Protein AF-A0ABD2VYJ0-F1 (afdb_monomer_lite)

pLDDT: mean 87.32, std 13.78, range [40.72, 98.25]

InterPro domains:
  IPR027512 Eukaryotic translation initiation factor 3 subunit A [PTHR14005] (2-193)

Sequence (198 aa):
MQQISRTSRG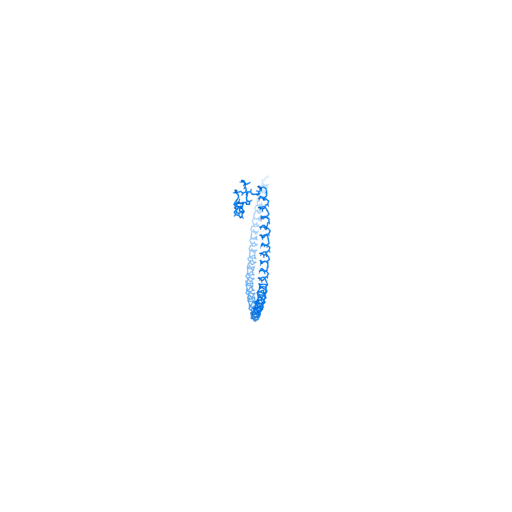QKFLKKLDEDEIKKLDAEQIAAREMEEMQKERKETLQKLKSQEKKVDYLERAKRSEEIPLVLEAIEEKTERAKRLWEQQEAERIRAAIEERNRMMADRERLAKMQEAASGFLERIMVNRKQLYMEKLAGYEAKLEQERSKRLLQRKIRRKIERRLQWERYIIESAEKKRAEEERKRMEEERRRGLSEK

Secondary structure (DSSP, 8-state):
-TTGGGSTTHHHHHTTS-HHHHHHS-HHHHHHHHHHHHHHHHHHHHHHHHHHHHHHHHHHHHHHHHHHHHHHHHHHHHHHHHHHHHHHHHHHHHHHHHHHHHHHHHHHHHHHHHHHHHHHHHHHHHHHHHHHHHHHHHHHHHHHHHHHHHHHHHHHHHHHHHHHHHHHHHHHHHHHHHHHHHHHHHHHHHHHHHHS--

Radius of gyration: 72.8 Å; chains: 1; bounding box: 160×41×154 Å

Foldseek 3Di:
DVVLCPDPLSVVLVVVDDPVVVVVDDPVRSVVVSVVVVVVVVVVVVVVVVVVVVVVVVVVVVVCVVVVVVVVVVVVVVVVVVVVVVVVVVVVVVVVVVVVVVVVVVVVVVVVVCPVVVVVVVVVVVVVVVVVVVVVVVVVVVVVVVVVVVVVVVVVVVVVVVVVVVVVVVVVVVVVVVVVVVVVVVVVVVVVVVVVVD

Structure (mmCIF, N/CA/C/O backbone):
data_AF-A0ABD2VYJ0-F1
#
_entry.id   AF-A0ABD2VYJ0-F1
#
loop_
_atom_site.group_PDB
_atom_site.id
_atom_site.type_symbol
_atom_site.label_atom_id
_atom_site.label_alt_id
_atom_site.label_comp_id
_atom_site.label_asym_id
_atom_site.label_entity_id
_atom_site.label_seq_id
_atom_site.pdbx_PDB_ins_code
_atom_site.Cartn_x
_atom_site.Cartn_y
_atom_site.Cartn_z
_atom_site.occupancy
_atom_site.B_iso_or_equiv
_atom_site.auth_seq_id
_atom_site.auth_comp_id
_atom_site.auth_asym_id
_atom_site.auth_atom_id
_atom_site.pdbx_PDB_model_num
ATOM 1 N N . MET A 1 1 ? -25.855 18.634 87.828 1.00 53.47 1 MET A N 1
ATOM 2 C CA . MET A 1 1 ? -26.926 19.422 87.166 1.00 53.47 1 MET A CA 1
ATOM 3 C C . MET A 1 1 ? -26.432 20.493 86.186 1.00 53.47 1 MET A C 1
ATOM 5 O O . MET A 1 1 ? -26.928 20.513 85.068 1.00 53.47 1 MET A O 1
ATOM 9 N N . GLN A 1 2 ? -25.468 21.366 86.531 1.00 58.31 2 GLN A N 1
ATOM 10 C CA . GLN A 1 2 ? -25.089 22.513 85.672 1.00 58.31 2 GLN A CA 1
ATOM 11 C C . GLN A 1 2 ? -24.434 22.174 84.316 1.00 58.31 2 GLN A C 1
ATOM 13 O O . GLN A 1 2 ? -24.505 22.991 83.403 1.00 58.31 2 GLN A O 1
ATOM 18 N N . GLN A 1 3 ? -23.788 21.013 84.156 1.00 62.59 3 GLN A N 1
ATOM 19 C CA . GLN A 1 3 ? -23.206 20.612 82.862 1.00 62.59 3 GLN A CA 1
ATOM 20 C C . GLN A 1 3 ? -24.240 19.981 81.915 1.00 62.59 3 GLN A C 1
ATOM 22 O O . GLN A 1 3 ? -24.225 20.267 80.720 1.00 62.59 3 GLN A O 1
ATOM 27 N N . ILE A 1 4 ? -25.182 19.193 82.444 1.00 60.00 4 ILE A N 1
ATOM 28 C CA . ILE A 1 4 ? -26.214 18.490 81.659 1.00 60.00 4 ILE A CA 1
ATOM 29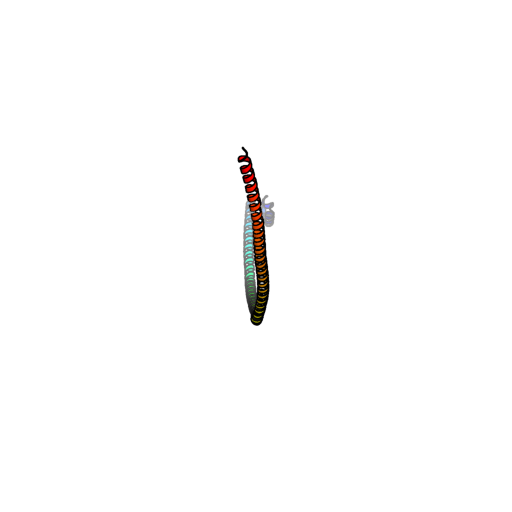 C C . ILE A 1 4 ? -27.204 19.488 81.042 1.00 60.00 4 ILE A C 1
ATOM 31 O O . ILE A 1 4 ? -27.515 19.410 79.855 1.00 60.00 4 ILE A O 1
ATOM 35 N N . SER A 1 5 ? -27.612 20.510 81.803 1.00 61.69 5 SER A N 1
ATOM 36 C CA . SER A 1 5 ? -28.544 21.551 81.346 1.00 61.69 5 SER A CA 1
ATOM 37 C C . SER A 1 5 ? -27.970 22.516 80.300 1.00 61.69 5 SER A C 1
ATOM 39 O O . SER A 1 5 ? -28.722 23.302 79.723 1.00 61.69 5 SER A O 1
ATOM 41 N N . ARG A 1 6 ? -26.654 22.480 80.041 1.00 70.69 6 ARG A N 1
ATOM 42 C CA . ARG A 1 6 ? -25.983 23.316 79.028 1.00 70.69 6 ARG A CA 1
ATOM 43 C C . ARG A 1 6 ? -25.895 22.655 77.657 1.00 70.69 6 ARG A C 1
ATOM 45 O O . ARG A 1 6 ? -25.655 23.347 76.672 1.00 70.69 6 ARG A O 1
ATOM 52 N N . THR A 1 7 ? -26.085 21.340 77.571 1.00 74.06 7 THR A N 1
ATOM 53 C CA . THR A 1 7 ? -26.097 20.642 76.282 1.00 74.06 7 THR A CA 1
ATOM 54 C C . THR A 1 7 ? -27.513 20.632 75.705 1.00 74.06 7 THR A C 1
ATOM 56 O O . THR A 1 7 ? -28.492 20.407 76.416 1.00 74.06 7 THR A O 1
ATOM 59 N N . SER A 1 8 ? -27.647 20.855 74.394 1.00 68.94 8 SER A N 1
ATOM 60 C CA . SER A 1 8 ? -28.954 20.886 73.709 1.00 68.94 8 SER A CA 1
ATOM 61 C C . SER A 1 8 ? -29.723 19.563 73.814 1.00 68.94 8 SER A C 1
ATOM 63 O O . SER A 1 8 ? -30.945 19.527 73.672 1.00 68.94 8 SER A O 1
ATOM 65 N N . ARG A 1 9 ? -29.002 18.468 74.070 1.00 64.75 9 ARG A N 1
ATOM 66 C CA . ARG A 1 9 ? -29.528 17.115 74.232 1.00 64.75 9 ARG A CA 1
ATOM 67 C C . ARG A 1 9 ? -29.920 16.818 75.681 1.00 64.75 9 ARG A C 1
ATOM 69 O O . ARG A 1 9 ? -31.038 16.356 75.885 1.00 64.75 9 ARG A O 1
ATOM 76 N N . GLY A 1 10 ? -29.105 17.216 76.661 1.00 67.12 10 GLY A N 1
ATOM 77 C CA . GLY A 1 10 ? -29.473 17.155 78.078 1.00 67.12 10 GLY A CA 1
ATOM 78 C C . GLY A 1 10 ? -30.700 18.013 78.395 1.00 67.12 10 GLY A C 1
ATOM 79 O O . GLY A 1 10 ? -31.573 17.592 79.144 1.00 67.12 10 GLY A O 1
ATOM 80 N N . GLN A 1 11 ? -30.875 19.155 77.719 1.00 71.06 11 GLN A N 1
ATOM 81 C CA . GLN A 1 11 ? -32.115 19.943 77.794 1.00 71.06 11 GLN A CA 1
ATOM 82 C C . GLN A 1 11 ? -33.344 19.222 77.217 1.00 71.06 11 GLN A C 1
ATOM 84 O O . GLN A 1 11 ? -34.450 19.415 77.715 1.00 71.06 11 GLN A O 1
ATOM 89 N N . LYS A 1 12 ? -33.186 18.402 76.170 1.00 72.38 12 LYS A N 1
ATOM 90 C CA . LYS A 1 12 ? -34.283 17.589 75.613 1.00 72.38 12 LYS A CA 1
ATOM 91 C C . LYS A 1 12 ? -34.633 16.413 76.519 1.00 72.38 12 LYS A C 1
ATOM 93 O O . LYS A 1 12 ? -35.807 16.081 76.615 1.00 72.38 12 LYS A O 1
ATOM 98 N N . PHE A 1 13 ? -33.639 15.815 77.174 1.00 69.88 13 PHE A N 1
ATOM 99 C CA . PHE A 1 13 ? -33.844 14.763 78.166 1.00 69.88 13 PHE A CA 1
ATOM 100 C C . PHE A 1 13 ? -34.561 15.309 79.408 1.00 69.88 13 PHE A C 1
ATOM 102 O O . PHE A 1 13 ? -35.610 14.798 79.773 1.00 69.88 13 PHE A O 1
ATOM 109 N N . LEU A 1 14 ? -34.081 16.422 79.977 1.00 68.12 14 LEU A N 1
ATOM 110 C CA . LEU A 1 14 ? -34.682 17.071 81.152 1.00 68.12 14 LEU A CA 1
ATOM 111 C C . LEU A 1 14 ? -36.130 17.536 80.927 1.00 68.12 14 LEU A C 1
ATOM 113 O O . LEU A 1 14 ? -36.903 17.557 81.872 1.00 68.12 14 LEU A O 1
ATOM 117 N N . LYS A 1 15 ? -36.519 17.863 79.687 1.00 74.88 15 LYS A N 1
ATOM 118 C CA . LYS A 1 15 ? -37.913 18.186 79.326 1.00 74.88 15 LYS A CA 1
ATOM 119 C C . LYS A 1 15 ? -38.862 16.980 79.329 1.00 74.88 15 LYS A C 1
ATOM 121 O O . LYS A 1 15 ? -40.066 17.189 79.246 1.00 74.88 15 LYS A O 1
ATOM 126 N N . LYS A 1 16 ? -38.342 15.748 79.354 1.00 70.38 16 LYS A N 1
ATOM 127 C CA . LYS A 1 16 ? -39.142 14.515 79.422 1.00 70.38 16 LYS A CA 1
ATOM 128 C C . LYS A 1 16 ? -39.364 14.017 80.858 1.00 70.38 16 LYS A C 1
ATOM 130 O O . LYS A 1 16 ? -40.129 13.075 81.022 1.00 70.38 16 LYS A O 1
ATOM 135 N N . LEU A 1 17 ? -38.681 14.587 81.857 1.00 68.62 17 LEU A N 1
ATOM 136 C CA . LEU A 1 17 ? -38.864 14.247 83.273 1.00 68.62 17 LEU A CA 1
ATOM 137 C C . LEU A 1 17 ? -39.767 15.281 83.954 1.00 68.62 17 LEU A C 1
ATOM 139 O O . LEU A 1 17 ? -39.605 16.481 83.730 1.00 68.62 17 LEU A O 1
ATOM 143 N N . ASP A 1 18 ? -40.674 14.817 84.813 1.00 68.38 18 ASP A N 1
ATOM 144 C CA . ASP A 1 18 ? -41.559 15.688 85.592 1.00 68.38 18 ASP A CA 1
ATOM 145 C C . ASP A 1 18 ? -40.792 16.417 86.714 1.00 68.38 18 ASP A C 1
ATOM 147 O O . ASP A 1 18 ? -39.805 15.911 87.262 1.00 68.38 18 ASP A O 1
ATOM 151 N N . GLU A 1 19 ? -41.260 17.611 87.101 1.00 61.78 19 GLU A N 1
ATOM 152 C CA . GLU A 1 19 ? -40.603 18.470 88.106 1.00 61.78 19 GLU A CA 1
ATOM 153 C C . GLU A 1 19 ? -40.409 17.784 89.475 1.00 61.78 19 GLU A C 1
ATOM 155 O O . GLU A 1 19 ? -39.475 18.121 90.210 1.00 61.78 19 GLU A O 1
ATOM 160 N N . ASP A 1 20 ? -41.244 16.793 89.802 1.00 59.12 20 ASP A N 1
ATOM 161 C CA . ASP A 1 20 ? -41.163 15.997 91.033 1.00 59.12 20 ASP A CA 1
ATOM 162 C C . ASP A 1 20 ? -40.165 14.829 90.951 1.00 59.12 20 ASP A C 1
ATOM 164 O O . ASP A 1 20 ? -39.630 14.401 91.977 1.00 59.12 20 ASP A O 1
ATOM 168 N N . GLU A 1 21 ? -39.858 14.328 89.753 1.00 60.28 21 GLU A N 1
ATOM 169 C CA . GLU A 1 21 ? -38.823 13.306 89.543 1.00 60.28 21 GLU A CA 1
ATOM 170 C C . GLU A 1 21 ? -37.423 13.925 89.566 1.00 60.28 21 GLU A C 1
ATOM 172 O O . GLU A 1 21 ? -36.485 13.346 90.117 1.00 60.28 21 GLU A O 1
ATOM 177 N N . ILE A 1 22 ? -37.301 15.151 89.049 1.00 61.88 22 ILE A N 1
ATOM 178 C CA . ILE A 1 22 ? -36.064 15.943 89.039 1.00 61.88 22 ILE A CA 1
ATOM 179 C C . ILE A 1 22 ? -35.612 16.307 90.463 1.00 61.88 22 ILE A C 1
ATOM 181 O O . ILE A 1 22 ? -34.413 16.407 90.717 1.00 61.88 22 ILE A O 1
ATOM 185 N N . LYS A 1 23 ? -36.552 16.486 91.402 1.00 64.12 23 LYS A N 1
ATOM 186 C CA . LYS A 1 23 ? -36.255 16.790 92.816 1.00 64.12 23 LYS A CA 1
ATOM 187 C C . LYS A 1 23 ? -35.887 15.556 93.647 1.00 64.12 23 LYS A C 1
ATOM 189 O O . LYS A 1 23 ? -35.269 15.712 94.696 1.00 64.12 23 LYS A O 1
ATOM 194 N N . LYS A 1 24 ? -36.283 14.353 93.213 1.00 62.47 24 LYS A N 1
ATOM 195 C CA . LYS A 1 24 ? -36.056 13.087 93.940 1.00 62.47 24 LYS A CA 1
ATOM 196 C C . LYS A 1 24 ? -34.794 12.340 93.504 1.00 62.47 24 LYS A C 1
ATOM 198 O O . LYS A 1 24 ? -34.298 11.522 94.272 1.00 62.47 24 LYS A O 1
ATOM 203 N N . LEU A 1 25 ? -34.302 12.579 92.289 1.00 61.97 25 LEU A N 1
ATOM 204 C CA . LEU A 1 25 ? -33.141 11.888 91.724 1.00 61.97 25 LEU A CA 1
ATOM 205 C C . LEU A 1 25 ? -31.859 12.706 91.918 1.00 61.97 25 LEU A C 1
ATOM 207 O O . LEU A 1 25 ? -31.824 13.900 91.624 1.00 61.97 25 LEU A O 1
ATOM 211 N N . ASP A 1 26 ? -30.790 12.048 92.368 1.00 71.44 26 ASP A N 1
ATOM 212 C CA . ASP A 1 26 ? -29.471 12.678 92.481 1.00 71.44 26 ASP A CA 1
ATOM 213 C C . ASP A 1 26 ? -28.878 12.971 91.086 1.00 71.44 26 ASP A C 1
ATOM 215 O O . ASP A 1 26 ? -29.177 12.295 90.094 1.00 71.44 26 ASP A O 1
ATOM 219 N N . ALA A 1 27 ? -28.011 13.977 90.986 1.00 67.56 27 ALA A N 1
ATOM 220 C CA . ALA A 1 27 ? -27.420 14.431 89.729 1.00 67.56 27 ALA A CA 1
ATOM 221 C C . ALA A 1 27 ? -26.644 13.321 88.992 1.00 67.56 27 ALA A C 1
ATOM 223 O O . ALA A 1 27 ? -26.617 13.324 87.759 1.00 67.56 27 ALA A O 1
ATOM 224 N N . GLU A 1 28 ? -26.051 12.370 89.722 1.00 71.06 28 GLU A N 1
ATOM 225 C CA . GLU A 1 28 ? -25.400 11.184 89.146 1.00 71.06 28 GLU A CA 1
ATOM 226 C C . GLU A 1 28 ? -26.407 10.191 88.546 1.00 71.06 28 GLU A C 1
ATOM 228 O O . GLU A 1 28 ? -26.157 9.616 87.486 1.00 71.06 28 GLU A O 1
ATOM 233 N N . GLN A 1 29 ? -27.586 10.033 89.154 1.00 72.88 29 GLN A N 1
ATOM 234 C CA . GLN A 1 29 ? -28.636 9.138 88.656 1.00 72.88 29 GLN A CA 1
ATOM 235 C C . GLN A 1 29 ? -29.293 9.683 87.381 1.00 72.88 29 GLN A C 1
ATOM 237 O O . GLN A 1 29 ? -29.602 8.920 86.463 1.00 72.88 29 GLN A O 1
ATOM 242 N N . ILE A 1 30 ? -29.459 11.006 87.289 1.00 70.81 30 ILE A N 1
ATOM 243 C CA . ILE A 1 30 ? -29.951 11.682 86.078 1.00 70.81 30 ILE A CA 1
ATOM 244 C C . ILE A 1 30 ? -28.943 11.525 84.928 1.00 70.81 30 ILE A C 1
ATOM 246 O O . ILE A 1 30 ? -29.339 11.182 83.814 1.00 70.81 30 ILE A O 1
ATOM 250 N N . ALA A 1 31 ? -27.643 11.690 85.201 1.00 75.75 31 ALA A N 1
ATOM 251 C CA . ALA A 1 31 ? -26.582 11.476 84.214 1.00 75.75 31 ALA A CA 1
ATOM 252 C C . ALA A 1 31 ? -26.523 10.017 83.721 1.00 75.75 31 ALA A C 1
ATOM 254 O O . ALA A 1 31 ? -26.341 9.765 82.529 1.00 75.75 31 ALA A O 1
ATOM 255 N N . ALA A 1 32 ? -26.714 9.048 84.623 1.00 80.19 32 ALA A N 1
ATOM 256 C CA . ALA A 1 32 ? -26.742 7.628 84.280 1.00 80.19 32 ALA A CA 1
ATOM 257 C C . ALA A 1 32 ? -27.922 7.277 83.354 1.00 80.19 32 ALA A C 1
ATOM 259 O O . ALA A 1 32 ? -27.724 6.584 82.355 1.00 80.19 32 ALA A O 1
ATOM 260 N N . ARG A 1 33 ? -29.127 7.805 83.625 1.00 77.56 33 ARG A N 1
ATOM 261 C CA . ARG A 1 33 ? -30.302 7.607 82.754 1.00 77.56 33 ARG A CA 1
ATOM 262 C C . ARG A 1 33 ? -30.143 8.282 81.387 1.00 77.56 33 ARG A C 1
ATOM 264 O O . ARG A 1 33 ? -30.518 7.690 80.378 1.00 77.56 33 ARG A O 1
ATOM 271 N N . GLU A 1 34 ? -29.544 9.473 81.329 1.00 78.94 34 GLU A N 1
ATOM 272 C CA . GLU A 1 34 ? -29.235 10.148 80.058 1.00 78.94 34 GLU A CA 1
ATOM 273 C C . GLU A 1 34 ? -28.230 9.337 79.220 1.00 78.94 34 GLU A C 1
ATOM 275 O O . GLU A 1 34 ? -28.417 9.157 78.013 1.00 78.94 34 GLU A O 1
ATOM 280 N N . MET A 1 35 ? -27.182 8.792 79.852 1.00 80.00 35 MET A N 1
ATOM 281 C CA . MET A 1 35 ? -26.237 7.898 79.178 1.00 80.00 35 MET A CA 1
ATOM 282 C C . MET A 1 35 ? -26.903 6.606 78.690 1.00 80.00 35 MET A C 1
ATOM 284 O O . MET A 1 35 ? -26.571 6.123 77.606 1.00 80.00 35 MET A O 1
ATOM 288 N N . GLU A 1 36 ? -27.857 6.054 79.439 1.00 84.00 36 GLU A N 1
ATOM 289 C CA . GLU A 1 36 ? -28.609 4.869 79.021 1.00 84.00 36 GLU A CA 1
ATOM 290 C C . GLU A 1 36 ? -29.515 5.159 77.809 1.00 84.00 36 GLU A C 1
ATOM 292 O O . GLU A 1 36 ? -29.488 4.400 76.834 1.00 84.00 36 GLU A O 1
ATOM 297 N N . GLU A 1 37 ? -30.258 6.275 77.803 1.00 81.38 37 GLU A N 1
ATOM 298 C CA . GLU A 1 37 ? -31.029 6.714 76.625 1.00 81.38 37 GLU A CA 1
ATOM 299 C C . GLU A 1 37 ? -30.116 6.970 75.418 1.00 81.38 37 GLU A C 1
ATOM 301 O O . GLU A 1 37 ? -30.432 6.562 74.300 1.00 81.38 37 GLU A O 1
ATOM 306 N N . MET A 1 38 ? -28.937 7.564 75.627 1.00 82.12 38 MET A N 1
ATOM 307 C CA . MET A 1 38 ? -27.937 7.743 74.570 1.00 82.12 38 MET A CA 1
ATOM 308 C C . MET A 1 38 ? -27.469 6.418 73.972 1.00 82.12 38 MET A C 1
ATOM 310 O O . MET A 1 38 ? -27.353 6.289 72.750 1.00 82.12 38 MET A O 1
ATOM 314 N N . GLN A 1 39 ? -27.199 5.421 74.812 1.00 87.06 39 GLN A N 1
ATOM 315 C CA . GLN A 1 39 ? -26.812 4.102 74.328 1.00 87.06 39 GLN A CA 1
ATOM 316 C C . GLN A 1 39 ? -27.955 3.415 73.571 1.00 87.06 39 GLN A C 1
ATOM 318 O O . GLN A 1 39 ? -27.686 2.747 72.569 1.00 87.06 39 GLN A O 1
ATOM 323 N N . LYS A 1 40 ? -29.214 3.599 73.993 1.00 88.75 40 LYS A N 1
ATOM 324 C CA . LYS A 1 40 ? -30.400 3.092 73.281 1.00 88.75 40 LYS A CA 1
ATOM 325 C C . LYS A 1 40 ? -30.563 3.757 71.914 1.00 88.75 40 LYS A C 1
ATOM 327 O O . LYS A 1 40 ? -30.589 3.049 70.910 1.00 88.75 40 LYS A O 1
ATOM 332 N N . GLU A 1 41 ? -30.529 5.086 71.838 1.00 87.19 41 GLU A N 1
ATOM 333 C CA . GLU A 1 41 ? -30.625 5.811 70.562 1.00 87.19 41 GLU A CA 1
ATOM 334 C C . GLU A 1 41 ? -29.484 5.456 69.597 1.00 87.19 41 GLU A C 1
ATOM 336 O O . GLU A 1 41 ? -29.703 5.321 68.389 1.00 87.19 41 GLU A O 1
ATOM 341 N N . ARG A 1 42 ? -28.261 5.255 70.111 1.00 90.62 42 ARG A N 1
ATOM 342 C CA . ARG A 1 42 ? -27.119 4.801 69.303 1.00 90.62 42 ARG A CA 1
ATOM 343 C C . ARG A 1 42 ? -27.342 3.394 68.745 1.00 90.62 42 ARG A C 1
ATOM 345 O O . ARG A 1 42 ? -27.029 3.136 67.585 1.00 90.62 42 ARG A O 1
ATOM 352 N N . LYS A 1 43 ? -27.882 2.475 69.550 1.00 93.00 43 LYS A N 1
ATOM 353 C CA . LYS A 1 43 ? -28.221 1.118 69.092 1.00 93.00 43 LYS A CA 1
ATOM 354 C C . LYS A 1 43 ? -29.320 1.152 68.027 1.00 93.00 43 LYS A C 1
ATOM 356 O O . LYS A 1 43 ? -29.181 0.485 67.004 1.00 93.00 43 LYS A O 1
ATOM 361 N N . GLU A 1 44 ? -30.352 1.972 68.213 1.00 92.50 44 GLU A N 1
ATOM 362 C CA . GLU A 1 44 ? -31.433 2.144 67.236 1.00 92.50 44 GLU A CA 1
ATOM 363 C C . GLU A 1 44 ? -30.947 2.749 65.916 1.00 92.50 44 GLU A C 1
ATOM 365 O O . GLU A 1 44 ? -31.323 2.277 64.842 1.00 92.50 44 GLU A O 1
ATOM 370 N N . THR A 1 45 ? -30.088 3.772 65.964 1.00 93.75 45 THR A N 1
ATOM 371 C CA . THR A 1 45 ? -29.504 4.361 64.747 1.00 93.75 45 THR A CA 1
ATOM 372 C C . THR A 1 45 ? -28.618 3.365 64.014 1.00 93.75 45 THR A C 1
ATOM 374 O O . THR A 1 45 ? -28.752 3.239 62.801 1.00 93.75 45 THR A O 1
ATOM 377 N N . LEU A 1 46 ? -27.793 2.587 64.720 1.00 94.69 46 LEU A N 1
ATOM 378 C CA . LEU A 1 46 ? -27.007 1.511 64.105 1.00 94.69 46 LEU A CA 1
ATOM 379 C C . LEU A 1 46 ? -27.893 0.431 63.468 1.00 94.69 46 LEU A C 1
ATOM 381 O O . LEU A 1 46 ? -27.573 -0.069 62.393 1.00 94.69 46 LEU A O 1
ATOM 385 N N . GLN A 1 47 ? -29.017 0.076 64.094 1.00 95.00 47 GLN A N 1
ATOM 386 C CA . GLN A 1 47 ? -29.959 -0.888 63.526 1.00 95.00 47 GLN A CA 1
ATOM 387 C C . GLN A 1 47 ? -30.657 -0.343 62.270 1.00 95.00 47 GLN A C 1
ATOM 389 O O . GLN A 1 47 ? -30.798 -1.077 61.291 1.00 95.00 47 GLN A O 1
ATOM 394 N N . LYS A 1 48 ? -31.039 0.942 62.268 1.00 95.88 48 LYS A N 1
ATOM 395 C CA . LYS A 1 48 ? -31.565 1.640 61.081 1.00 95.88 48 LYS A CA 1
ATOM 396 C C . LYS A 1 48 ? -30.523 1.728 59.963 1.00 95.88 48 LYS A C 1
ATOM 398 O O . LYS A 1 48 ? -30.870 1.557 58.801 1.00 95.88 48 LYS A O 1
ATOM 403 N N . LEU A 1 49 ? -29.254 1.943 60.302 1.00 96.44 49 LEU A N 1
ATOM 404 C CA . LEU A 1 49 ? -28.173 1.994 59.317 1.00 96.44 49 LEU A CA 1
ATOM 405 C C . LEU A 1 49 ? -27.981 0.623 58.653 1.00 96.44 49 LEU A C 1
ATOM 407 O O . LEU A 1 49 ? -28.013 0.521 57.433 1.00 96.44 49 LEU A O 1
ATOM 411 N N . LYS A 1 50 ? -27.941 -0.452 59.451 1.00 96.50 50 LYS A N 1
ATOM 412 C CA . LYS A 1 50 ? -27.861 -1.833 58.944 1.00 96.50 50 LYS A CA 1
ATOM 413 C C . LYS A 1 50 ? -29.043 -2.221 58.054 1.00 96.50 50 LYS A C 1
ATOM 415 O O . LYS A 1 50 ? -28.881 -3.008 57.125 1.00 96.50 50 LYS A O 1
ATOM 420 N N . SER A 1 51 ? -30.253 -1.733 58.339 1.00 95.88 51 SER A N 1
ATOM 421 C CA . SER A 1 51 ? -31.412 -2.009 57.479 1.00 95.88 51 SER A CA 1
ATOM 422 C C . SER A 1 51 ? -31.360 -1.215 56.172 1.00 95.88 51 SER A C 1
ATOM 424 O O . SER A 1 51 ? -31.742 -1.747 55.129 1.00 95.88 51 SER A O 1
ATOM 426 N N . GLN A 1 52 ? -30.842 0.016 56.202 1.00 96.94 52 GLN A N 1
ATOM 427 C CA . GLN A 1 52 ? -30.594 0.815 55.002 1.00 96.94 52 GLN A CA 1
ATOM 428 C C . GLN A 1 52 ? -29.501 0.205 54.120 1.00 96.94 52 GLN A C 1
ATOM 430 O O . GLN A 1 52 ? -29.723 0.082 52.920 1.00 96.94 52 GLN A O 1
ATOM 435 N N . GLU A 1 53 ? -28.386 -0.249 54.698 1.00 96.12 53 GLU A N 1
ATOM 436 C CA . GLU A 1 53 ? -27.318 -0.959 53.976 1.00 96.12 53 GLU A CA 1
ATOM 437 C C . GLU A 1 53 ? -27.878 -2.164 53.214 1.00 96.12 53 GLU A C 1
ATOM 439 O O . GLU A 1 53 ? -27.726 -2.259 51.999 1.00 96.12 53 GLU A O 1
ATOM 444 N N . LYS A 1 54 ? -28.649 -3.025 53.893 1.00 96.75 54 LYS A N 1
ATOM 445 C CA . LYS A 1 54 ? -29.312 -4.170 53.246 1.00 96.75 54 LYS A CA 1
ATOM 446 C C . LYS A 1 54 ? -30.249 -3.745 52.118 1.00 96.75 54 LYS A C 1
ATOM 448 O O . LYS A 1 54 ? -30.316 -4.412 51.090 1.00 96.75 54 LYS A O 1
ATOM 453 N N . LYS A 1 55 ? -30.989 -2.647 52.298 1.00 97.06 55 LYS A N 1
ATOM 454 C CA . LYS A 1 55 ? -31.904 -2.132 51.272 1.00 97.06 55 LYS A CA 1
ATOM 455 C C . LYS A 1 55 ? -31.145 -1.664 50.029 1.00 97.06 55 LYS A C 1
ATOM 457 O O . LYS A 1 55 ? -31.608 -1.927 48.922 1.00 97.06 55 LYS A O 1
ATOM 462 N N . VAL A 1 56 ? -30.002 -1.002 50.208 1.00 97.50 56 VAL A N 1
ATOM 463 C CA . VAL A 1 56 ? -29.126 -0.595 49.102 1.00 97.50 56 VAL A CA 1
ATOM 464 C C . VAL A 1 56 ? -28.562 -1.825 48.397 1.00 97.50 56 VAL A C 1
ATOM 466 O O . VAL A 1 56 ? -28.698 -1.920 47.182 1.00 97.50 56 VAL A O 1
ATOM 469 N N . ASP A 1 57 ? -28.048 -2.809 49.135 1.00 97.81 57 ASP A N 1
ATOM 470 C CA . ASP A 1 57 ? -27.523 -4.053 48.556 1.00 97.81 57 ASP A CA 1
ATOM 471 C C . ASP A 1 57 ? -28.567 -4.805 47.720 1.00 97.81 57 ASP A C 1
ATOM 473 O O . ASP A 1 57 ? -28.269 -5.279 46.621 1.00 97.81 57 ASP A O 1
ATOM 477 N N . TYR A 1 58 ? -29.808 -4.913 48.207 1.00 97.81 58 TYR A N 1
ATOM 478 C CA . TYR A 1 58 ? -30.886 -5.558 47.454 1.00 97.81 58 TYR A CA 1
ATOM 479 C C . TYR A 1 58 ? -31.271 -4.779 46.201 1.00 97.81 58 TYR A C 1
ATOM 481 O O . TYR A 1 58 ? -31.502 -5.387 45.158 1.00 97.81 58 TYR A O 1
ATOM 489 N N . LEU A 1 59 ? -31.306 -3.450 46.285 1.00 97.25 59 LEU A N 1
ATOM 490 C CA . LEU A 1 59 ? -31.607 -2.593 45.145 1.00 97.25 59 LEU A CA 1
ATOM 491 C C . LEU A 1 59 ? -30.510 -2.681 44.079 1.00 97.25 59 LEU A C 1
ATOM 493 O O . LEU A 1 59 ? -30.808 -2.841 42.902 1.00 97.25 59 LEU A O 1
ATOM 497 N N . GLU A 1 60 ? -29.247 -2.651 44.488 1.00 97.06 60 GLU A N 1
ATOM 498 C CA . GLU A 1 60 ? -28.097 -2.800 43.598 1.00 97.06 60 GLU A CA 1
ATOM 499 C C . GLU A 1 60 ? -28.014 -4.199 42.975 1.00 97.06 60 GLU A C 1
ATOM 501 O O . GLU A 1 60 ? -27.630 -4.342 41.814 1.00 97.06 60 GLU A O 1
ATOM 506 N N . ARG A 1 61 ? -28.403 -5.245 43.712 1.00 97.38 61 ARG A N 1
ATOM 507 C CA . ARG A 1 61 ? -28.521 -6.597 43.154 1.00 97.38 61 ARG A CA 1
ATOM 508 C C . ARG A 1 61 ? -29.645 -6.679 42.127 1.00 97.38 61 ARG A C 1
ATOM 510 O O . ARG A 1 61 ? -29.419 -7.232 41.061 1.00 97.38 61 ARG A O 1
ATOM 517 N N . ALA A 1 62 ? -30.816 -6.118 42.430 1.00 97.00 62 ALA A N 1
ATOM 518 C CA . ALA A 1 62 ? -31.945 -6.095 41.504 1.00 97.00 62 ALA A CA 1
ATOM 519 C C . ALA A 1 62 ? -31.595 -5.338 40.216 1.00 97.00 62 ALA A C 1
ATOM 521 O O . ALA A 1 62 ? -31.798 -5.875 39.135 1.00 97.00 62 ALA A O 1
ATOM 522 N N . LYS A 1 63 ? -30.968 -4.156 40.322 1.00 97.38 63 LYS A N 1
ATOM 523 C CA . LYS A 1 63 ? -30.452 -3.419 39.158 1.00 97.38 63 LYS A CA 1
ATOM 524 C C . LYS A 1 63 ? -29.516 -4.274 38.315 1.00 97.38 63 LYS A C 1
ATOM 526 O O . LYS A 1 63 ? -29.732 -4.406 37.120 1.00 97.38 63 LYS A O 1
ATOM 531 N N . ARG A 1 64 ? -28.510 -4.904 38.934 1.00 97.06 64 ARG A N 1
ATOM 532 C CA . ARG A 1 64 ? -27.558 -5.759 38.208 1.00 97.06 64 ARG A CA 1
ATOM 533 C C . ARG A 1 64 ? -28.234 -6.948 37.533 1.00 97.06 64 ARG A C 1
ATOM 535 O O . ARG A 1 64 ? -27.835 -7.297 36.429 1.00 97.06 64 ARG A O 1
ATOM 542 N N . SER A 1 65 ? -29.232 -7.559 38.169 1.00 96.62 65 SER A N 1
ATOM 543 C CA . SER A 1 65 ? -29.994 -8.656 37.564 1.00 96.62 65 SER A CA 1
ATOM 544 C C . SER A 1 65 ? -30.712 -8.236 36.280 1.00 96.62 65 SER A C 1
ATOM 546 O O . SER A 1 65 ? -30.808 -9.054 35.374 1.00 96.62 65 SER A O 1
ATOM 548 N N . GLU A 1 66 ? -31.169 -6.985 36.188 1.00 95.94 66 GLU A N 1
ATOM 549 C CA . GLU A 1 66 ? -31.807 -6.432 34.983 1.00 95.94 66 GLU A CA 1
ATOM 550 C C . GLU A 1 66 ? -30.781 -5.905 33.96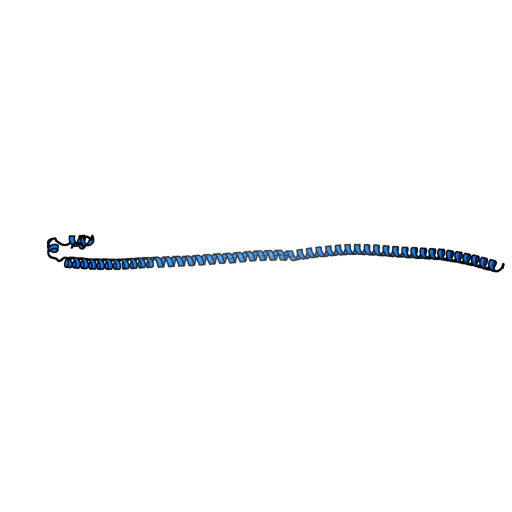2 1.00 95.94 66 GLU A C 1
ATOM 552 O O . GLU A 1 66 ? -30.942 -6.075 32.757 1.00 95.94 66 GLU A O 1
ATOM 557 N N . GLU A 1 67 ? -29.691 -5.287 34.423 1.00 96.69 67 GLU A N 1
ATOM 558 C CA . GLU A 1 67 ? -28.669 -4.689 33.554 1.00 96.69 67 GLU A CA 1
ATOM 559 C C . GLU A 1 67 ? -27.779 -5.732 32.868 1.00 96.69 67 GLU A C 1
ATOM 561 O O . GLU A 1 67 ? -27.435 -5.567 31.698 1.00 96.69 67 GLU A O 1
ATOM 566 N N . ILE A 1 68 ? -27.388 -6.806 33.567 1.00 96.75 68 ILE A N 1
ATOM 567 C CA . ILE A 1 68 ? -26.474 -7.823 33.020 1.00 96.75 68 ILE A CA 1
ATOM 568 C C . ILE A 1 68 ? -27.024 -8.450 31.725 1.00 96.75 68 ILE A C 1
ATOM 570 O O . ILE A 1 68 ? -26.271 -8.489 30.751 1.00 96.75 68 ILE A O 1
ATOM 574 N N . PRO A 1 69 ? -28.294 -8.900 31.654 1.00 97.81 69 PRO A N 1
ATOM 575 C CA . PRO A 1 69 ? -28.873 -9.420 30.416 1.00 97.81 69 PRO A CA 1
ATOM 576 C C . PRO A 1 69 ? -28.808 -8.424 29.254 1.00 97.81 69 PRO A C 1
ATOM 578 O O . PRO A 1 69 ? -28.375 -8.794 28.168 1.00 97.81 69 PRO A O 1
ATOM 581 N N . LEU A 1 70 ? -29.148 -7.154 29.495 1.00 97.38 70 LEU A N 1
ATOM 582 C CA . LEU A 1 70 ? -29.120 -6.108 28.466 1.00 97.38 70 LEU A CA 1
ATOM 583 C C . LEU A 1 70 ? -27.700 -5.849 27.949 1.00 97.38 70 LEU A C 1
ATOM 585 O O . LEU A 1 70 ? -27.484 -5.648 26.755 1.00 97.38 70 LEU A O 1
ATOM 589 N N . VAL A 1 71 ? -26.710 -5.867 28.845 1.00 97.12 71 VAL A N 1
ATOM 590 C CA . VAL A 1 71 ? -25.300 -5.715 28.467 1.00 97.12 71 VAL A CA 1
ATOM 591 C C . VAL A 1 71 ? -24.827 -6.908 27.638 1.00 97.12 71 VAL A C 1
ATOM 593 O O . VAL A 1 71 ? -24.116 -6.710 26.654 1.00 97.12 71 VAL A O 1
ATOM 596 N N . LEU A 1 72 ? -25.218 -8.131 28.004 1.00 97.69 72 LEU A N 1
ATOM 597 C CA . LEU A 1 72 ? -24.875 -9.332 27.240 1.00 97.69 72 LEU A CA 1
ATOM 598 C C . LEU A 1 72 ? -25.495 -9.300 25.840 1.00 97.69 72 LEU A C 1
ATOM 600 O O . LEU A 1 72 ? -24.770 -9.496 24.869 1.00 97.69 72 LEU A O 1
ATOM 604 N N . GLU A 1 73 ? -26.777 -8.954 25.726 1.00 97.75 73 GLU A N 1
ATOM 605 C CA . GLU A 1 73 ? -27.469 -8.808 24.440 1.00 97.75 73 GLU A CA 1
ATOM 606 C C . GLU A 1 73 ? -26.791 -7.752 23.551 1.00 97.75 73 GLU A C 1
ATOM 608 O O . GLU A 1 73 ? -26.489 -8.004 22.383 1.00 97.75 73 GLU A O 1
ATOM 613 N N . ALA A 1 74 ? -26.447 -6.590 24.114 1.00 97.62 74 ALA A N 1
ATOM 614 C CA . ALA A 1 74 ? -25.741 -5.542 23.379 1.00 97.62 74 ALA A CA 1
ATOM 615 C C . ALA A 1 74 ? -24.342 -5.986 22.907 1.00 97.62 74 ALA A C 1
ATOM 617 O O . ALA A 1 74 ? -23.887 -5.592 21.826 1.00 97.62 74 ALA A O 1
ATOM 618 N N . ILE A 1 75 ? -23.639 -6.798 23.704 1.00 97.75 75 ILE A N 1
ATOM 619 C CA . ILE A 1 75 ? -22.350 -7.382 23.316 1.00 97.75 75 ILE A CA 1
ATOM 620 C C . ILE A 1 75 ? -22.550 -8.383 22.178 1.00 97.75 75 ILE A C 1
ATOM 622 O O . ILE A 1 75 ? -21.831 -8.299 21.181 1.00 97.75 75 ILE A O 1
ATOM 626 N N . GLU A 1 76 ? -23.518 -9.290 22.288 1.00 97.81 76 GLU A N 1
ATOM 627 C CA . GLU A 1 76 ? -23.826 -10.280 21.253 1.00 97.81 76 GLU A CA 1
ATOM 628 C C . GLU A 1 76 ? -24.164 -9.601 19.925 1.00 97.81 76 GLU A C 1
ATOM 630 O O . GLU A 1 76 ? -23.510 -9.875 18.914 1.00 97.81 76 GLU A O 1
ATOM 635 N N . GLU A 1 77 ? -25.064 -8.619 19.937 1.00 97.56 77 GLU A N 1
ATOM 636 C CA . GLU A 1 77 ? -25.432 -7.869 18.739 1.00 97.56 77 GLU A CA 1
ATOM 637 C C . GLU A 1 77 ? -24.217 -7.157 18.124 1.00 97.56 77 GLU A C 1
ATOM 639 O O . GLU A 1 77 ? -23.990 -7.203 16.910 1.00 97.56 77 GLU A O 1
ATOM 644 N N . LYS A 1 78 ? -23.375 -6.531 18.955 1.00 97.50 78 LYS A N 1
ATOM 645 C CA . LYS A 1 78 ? -22.141 -5.892 18.486 1.00 97.50 78 LYS A CA 1
ATOM 646 C C . LYS A 1 78 ? -21.191 -6.904 17.846 1.00 97.50 78 LYS A C 1
ATOM 648 O O . LYS A 1 78 ? -20.587 -6.591 16.818 1.00 97.50 78 LYS A O 1
ATOM 653 N N . THR A 1 79 ? -21.045 -8.097 18.424 1.00 97.31 79 THR A N 1
ATOM 654 C CA . THR A 1 79 ? -20.188 -9.144 17.850 1.00 97.31 79 THR A CA 1
ATOM 655 C C . THR A 1 79 ? -20.732 -9.659 16.525 1.00 97.31 79 THR A C 1
ATOM 657 O O . THR A 1 79 ? -19.955 -9.856 15.592 1.00 97.31 79 THR A O 1
ATOM 660 N N . GLU A 1 80 ? -22.047 -9.821 16.396 1.00 97.50 80 GLU A N 1
ATOM 661 C CA . GLU A 1 80 ? -22.661 -10.265 15.150 1.00 97.50 80 GLU A CA 1
ATOM 662 C C . GLU A 1 80 ? -22.524 -9.204 14.053 1.00 97.50 80 GLU A C 1
ATOM 664 O O . GLU A 1 80 ? -22.093 -9.512 12.940 1.00 97.50 80 GLU A O 1
ATOM 669 N N . ARG A 1 81 ? -22.787 -7.931 14.375 1.00 97.44 81 ARG A N 1
ATOM 670 C CA . ARG A 1 81 ? -22.555 -6.811 13.450 1.00 97.44 81 ARG A CA 1
ATOM 671 C C . ARG A 1 81 ? -21.093 -6.742 13.005 1.00 97.44 81 ARG A C 1
ATOM 673 O O . ARG A 1 81 ? -20.834 -6.542 11.821 1.00 97.44 81 ARG A O 1
ATOM 680 N N . ALA A 1 82 ? -20.144 -6.941 13.921 1.00 97.62 82 ALA A N 1
ATOM 681 C CA . ALA A 1 82 ? -18.720 -6.952 13.594 1.00 97.62 82 ALA A CA 1
ATOM 682 C C . ALA A 1 82 ? -18.346 -8.112 12.657 1.00 97.62 82 ALA A C 1
ATOM 684 O O . ALA A 1 82 ? -17.604 -7.896 11.702 1.00 97.62 82 ALA A O 1
ATOM 685 N N . LYS A 1 83 ? -18.891 -9.316 12.882 1.00 97.69 83 LYS A N 1
ATOM 686 C CA . LYS A 1 83 ? -18.700 -10.467 11.983 1.00 97.69 83 LYS A CA 1
ATOM 687 C C . LYS A 1 83 ? -19.240 -10.179 10.583 1.00 97.69 83 LYS A C 1
ATOM 689 O O . LYS A 1 83 ? -18.503 -10.329 9.617 1.00 97.69 83 LYS A O 1
ATOM 694 N N . ARG A 1 84 ? -20.478 -9.683 10.478 1.00 97.62 84 ARG A N 1
ATOM 695 C CA . ARG A 1 84 ? -21.095 -9.327 9.187 1.00 97.62 84 ARG A CA 1
ATOM 696 C C . ARG A 1 84 ? -20.293 -8.258 8.446 1.00 97.62 84 ARG A C 1
ATOM 698 O O . ARG A 1 84 ? -20.087 -8.372 7.243 1.00 97.62 84 ARG A O 1
ATOM 705 N N . LEU A 1 85 ? -19.818 -7.233 9.158 1.00 97.88 85 LEU A N 1
ATOM 706 C CA . LEU A 1 85 ? -18.970 -6.194 8.574 1.00 97.88 85 LEU A CA 1
ATOM 707 C C . LEU A 1 85 ? -17.650 -6.777 8.059 1.00 97.88 85 LEU A C 1
ATOM 709 O O . LEU A 1 85 ? -17.227 -6.446 6.956 1.00 97.88 85 LEU A O 1
ATOM 713 N N . TRP A 1 86 ? -17.018 -7.656 8.838 1.00 98.12 86 TRP A N 1
ATOM 714 C CA . TRP A 1 86 ? -15.782 -8.317 8.434 1.00 98.12 86 TRP A CA 1
ATOM 715 C C . TRP A 1 86 ? -15.984 -9.184 7.185 1.00 98.12 86 TRP A C 1
ATOM 717 O O . TRP A 1 86 ? -15.209 -9.078 6.241 1.00 98.12 86 TRP A O 1
ATOM 727 N N . GLU A 1 87 ? -17.059 -9.972 7.127 1.00 97.81 87 GLU A N 1
ATOM 728 C CA . GLU A 1 87 ? -17.399 -10.788 5.955 1.00 97.81 87 GLU A CA 1
ATOM 729 C C . GLU A 1 87 ? -17.645 -9.932 4.704 1.00 97.81 87 GLU A C 1
ATOM 731 O O . GLU A 1 87 ? -17.176 -10.273 3.618 1.00 97.81 87 GLU A O 1
ATOM 736 N N . GLN A 1 88 ? -18.336 -8.796 4.846 1.00 97.94 88 GLN A N 1
ATOM 737 C CA . GLN A 1 88 ? -18.554 -7.850 3.748 1.00 97.94 88 GLN A CA 1
ATOM 738 C C . GLN A 1 88 ? -17.239 -7.252 3.245 1.00 97.94 88 GLN A C 1
ATOM 740 O O . GLN A 1 88 ? -16.982 -7.269 2.040 1.00 97.94 88 GLN A O 1
ATOM 745 N N . GLN A 1 89 ? -16.391 -6.776 4.160 1.00 97.88 89 GLN A N 1
ATOM 746 C CA . GLN A 1 89 ? -15.079 -6.220 3.828 1.00 97.88 89 GLN A CA 1
ATOM 747 C C . GLN A 1 89 ? -14.187 -7.258 3.148 1.00 97.88 89 GLN A C 1
ATOM 749 O O . GLN A 1 89 ? -13.522 -6.954 2.160 1.00 97.88 89 GLN A O 1
ATOM 754 N N . GLU A 1 90 ? -14.199 -8.498 3.632 1.00 98.06 90 GLU A N 1
ATOM 755 C CA . GLU A 1 90 ? -13.409 -9.576 3.051 1.00 98.06 90 GLU A CA 1
ATOM 756 C C . GLU A 1 90 ? -13.920 -9.950 1.652 1.00 98.06 90 GLU A C 1
ATOM 758 O O . GLU A 1 90 ? -13.132 -10.096 0.715 1.00 98.06 90 GLU A O 1
ATOM 763 N N . ALA A 1 91 ? -15.240 -10.004 1.458 1.00 98.00 91 ALA A N 1
ATOM 764 C CA . ALA A 1 91 ? -15.840 -10.227 0.147 1.00 98.00 91 ALA A CA 1
ATOM 765 C C . ALA A 1 91 ? -15.540 -9.087 -0.843 1.00 98.00 91 ALA A C 1
ATOM 767 O O . ALA A 1 91 ? -15.337 -9.332 -2.034 1.00 98.00 91 ALA A O 1
ATOM 768 N N . GLU A 1 92 ? -15.521 -7.832 -0.395 1.00 97.88 92 GLU A N 1
ATOM 769 C CA . GLU A 1 92 ? -15.098 -6.685 -1.210 1.00 97.88 92 GLU A CA 1
ATOM 770 C C . GLU A 1 92 ? -13.612 -6.750 -1.560 1.00 97.88 92 GLU A C 1
ATOM 772 O O . GLU A 1 92 ? -13.256 -6.583 -2.727 1.00 97.88 92 GLU A O 1
ATOM 777 N N . ARG A 1 93 ? -12.752 -7.078 -0.591 1.00 98.19 93 ARG A N 1
ATOM 778 C CA . ARG A 1 93 ? -11.308 -7.246 -0.794 1.00 98.19 93 ARG A CA 1
ATOM 779 C C . ARG A 1 93 ? -11.009 -8.316 -1.840 1.00 98.19 93 ARG A C 1
ATOM 781 O O . ARG A 1 93 ? -10.215 -8.085 -2.751 1.00 98.19 93 ARG A O 1
ATOM 788 N N . ILE A 1 94 ? -11.669 -9.470 -1.738 1.00 97.88 94 ILE A N 1
ATOM 789 C CA . ILE A 1 94 ? -11.526 -10.569 -2.699 1.00 97.88 94 ILE A CA 1
ATOM 790 C C . ILE A 1 94 ? -12.018 -10.140 -4.087 1.00 97.88 94 ILE A C 1
ATOM 792 O O . ILE A 1 94 ? -11.323 -10.374 -5.075 1.00 97.88 94 ILE A O 1
ATOM 796 N N . ARG A 1 95 ? -13.181 -9.478 -4.181 1.00 98.12 95 ARG A N 1
ATOM 797 C CA . ARG A 1 95 ? -13.708 -8.973 -5.461 1.00 98.12 95 ARG A CA 1
ATOM 798 C C . ARG A 1 95 ? -12.751 -7.982 -6.121 1.00 98.12 95 ARG A C 1
ATOM 800 O O . ARG A 1 95 ? -12.425 -8.159 -7.293 1.00 98.12 95 ARG A O 1
ATOM 807 N N . ALA A 1 96 ? -12.239 -7.014 -5.366 1.00 98.00 96 ALA A N 1
ATOM 808 C CA . ALA A 1 96 ? -11.267 -6.044 -5.860 1.00 98.00 96 ALA A CA 1
ATOM 809 C C . ALA A 1 96 ? -9.986 -6.726 -6.373 1.00 98.00 96 ALA A C 1
ATOM 811 O O . ALA A 1 96 ? -9.515 -6.402 -7.461 1.00 98.00 96 ALA A O 1
ATOM 812 N N . ALA A 1 97 ? -9.467 -7.724 -5.648 1.00 98.00 97 ALA A N 1
ATOM 813 C CA . ALA A 1 97 ? -8.286 -8.479 -6.068 1.00 98.00 97 ALA A CA 1
ATOM 814 C C . ALA A 1 97 ? -8.522 -9.281 -7.363 1.00 98.00 97 ALA A C 1
ATOM 816 O O . ALA A 1 97 ? -7.638 -9.360 -8.220 1.00 98.00 97 ALA A O 1
ATOM 817 N N . ILE A 1 98 ? -9.714 -9.863 -7.536 1.00 98.25 98 ILE A N 1
ATOM 818 C CA . ILE A 1 98 ? -10.093 -10.565 -8.772 1.00 98.25 98 ILE A CA 1
ATOM 819 C C . ILE A 1 98 ? -10.176 -9.580 -9.942 1.00 98.25 98 ILE A C 1
ATOM 821 O O . ILE A 1 98 ? -9.620 -9.846 -11.008 1.00 98.25 98 ILE A O 1
ATOM 825 N N . GLU A 1 99 ? -10.836 -8.436 -9.757 1.00 98.12 99 GLU A N 1
ATOM 826 C CA . GLU A 1 99 ? -10.937 -7.403 -10.790 1.00 98.12 99 GLU A CA 1
ATOM 827 C C . GLU A 1 99 ? -9.568 -6.862 -11.202 1.00 98.12 99 GLU A C 1
ATOM 829 O O . GLU A 1 99 ? -9.281 -6.745 -12.395 1.00 98.12 99 GLU A O 1
ATOM 834 N N . GLU A 1 100 ? -8.706 -6.566 -10.229 1.00 98.00 100 GLU A N 1
ATOM 835 C CA . GLU A 1 100 ? -7.341 -6.115 -10.475 1.00 98.00 100 GLU A CA 1
ATOM 836 C C . GLU A 1 100 ? -6.556 -7.164 -11.267 1.00 98.00 100 GLU A C 1
ATOM 838 O O . GLU A 1 100 ? -5.961 -6.849 -12.301 1.00 98.00 100 GLU A O 1
ATOM 843 N N . ARG A 1 101 ? -6.622 -8.434 -10.851 1.00 97.56 101 ARG A N 1
ATOM 844 C CA . ARG A 1 101 ? -5.966 -9.528 -11.569 1.00 97.56 101 ARG A CA 1
ATOM 845 C C . ARG A 1 101 ? -6.477 -9.658 -13.001 1.00 97.56 101 ARG A C 1
ATOM 847 O O . ARG A 1 101 ? -5.669 -9.855 -13.907 1.00 97.56 101 ARG A O 1
ATOM 854 N N . ASN A 1 102 ? -7.780 -9.519 -13.228 1.00 98.06 102 ASN A N 1
ATOM 855 C CA . ASN A 1 102 ? -8.357 -9.569 -14.570 1.00 98.06 102 ASN A CA 1
ATOM 856 C C . ASN A 1 102 ? -7.839 -8.424 -15.452 1.00 98.06 102 ASN A C 1
ATOM 858 O O . ASN A 1 102 ? -7.477 -8.663 -16.605 1.00 98.06 102 ASN A O 1
ATOM 862 N N . ARG A 1 103 ? -7.721 -7.203 -14.909 1.00 97.38 103 ARG A N 1
ATOM 863 C CA . ARG A 1 103 ? -7.115 -6.064 -15.624 1.00 97.38 103 ARG A CA 1
ATOM 864 C C . ARG A 1 103 ? -5.652 -6.339 -15.969 1.00 97.38 103 ARG A C 1
ATOM 866 O O . ARG A 1 103 ? -5.265 -6.179 -17.122 1.00 97.38 103 ARG A O 1
ATOM 873 N N . MET A 1 104 ? -4.867 -6.837 -15.011 1.00 97.12 104 MET A N 1
ATOM 874 C CA . MET A 1 104 ? -3.463 -7.193 -15.245 1.00 97.12 104 MET A CA 1
ATOM 875 C C . MET A 1 104 ? -3.305 -8.275 -16.318 1.00 97.12 104 MET A C 1
ATOM 877 O O . MET A 1 104 ? -2.396 -8.199 -17.143 1.00 97.12 104 MET A O 1
ATOM 881 N N . MET A 1 105 ? -4.184 -9.280 -16.330 1.00 97.44 105 MET A N 1
ATOM 882 C CA . MET A 1 105 ? -4.173 -10.326 -17.354 1.00 97.44 105 MET A CA 1
ATOM 883 C C . MET A 1 105 ? -4.518 -9.764 -18.735 1.00 97.44 105 MET A C 1
ATOM 885 O O . MET A 1 105 ? -3.806 -10.054 -19.695 1.00 97.44 105 MET A O 1
ATOM 889 N N . ALA A 1 106 ? -5.535 -8.904 -18.832 1.00 96.44 106 ALA A N 1
ATOM 890 C CA . ALA A 1 106 ? -5.891 -8.238 -20.083 1.00 96.44 106 ALA A CA 1
ATOM 891 C C . ALA A 1 106 ? -4.750 -7.349 -20.611 1.00 96.44 106 ALA A C 1
ATOM 893 O O . ALA A 1 106 ? -4.427 -7.385 -21.801 1.00 96.44 106 ALA A O 1
ATOM 894 N N . ASP A 1 107 ? -4.089 -6.591 -19.731 1.00 95.44 107 ASP A N 1
ATOM 895 C CA . ASP A 1 107 ? -2.925 -5.783 -20.095 1.00 95.44 107 ASP A CA 1
ATOM 896 C C . ASP A 1 107 ? -1.748 -6.654 -20.541 1.00 95.44 107 ASP A C 1
ATOM 898 O O . ASP A 1 107 ? -1.121 -6.365 -21.563 1.00 95.44 107 ASP A O 1
ATOM 902 N N . ARG A 1 108 ? -1.475 -7.756 -19.833 1.00 95.56 108 ARG A N 1
ATOM 903 C CA . ARG A 1 108 ? -0.447 -8.729 -20.219 1.00 95.56 108 ARG A CA 1
ATOM 904 C C . ARG A 1 108 ? -0.720 -9.294 -21.609 1.00 95.56 108 ARG A C 1
ATOM 906 O O . ARG A 1 108 ? 0.194 -9.332 -22.427 1.00 95.56 108 ARG A O 1
ATOM 913 N N . GLU A 1 109 ? -1.945 -9.728 -21.890 1.00 95.50 109 GLU A N 1
ATOM 914 C CA . GLU A 1 109 ? -2.323 -10.254 -23.205 1.00 95.50 109 GLU A CA 1
ATOM 915 C C . GLU A 1 109 ? -2.189 -9.197 -24.303 1.00 95.50 109 GLU A C 1
ATOM 917 O O . GLU A 1 109 ? -1.657 -9.487 -25.378 1.00 95.50 109 GLU A O 1
ATOM 922 N N . ARG A 1 110 ? -2.618 -7.956 -24.036 1.00 93.50 110 ARG A N 1
ATOM 923 C CA . ARG A 1 110 ? -2.456 -6.837 -24.972 1.00 93.50 110 ARG A CA 1
ATOM 924 C C . ARG A 1 110 ? -0.981 -6.589 -25.287 1.00 93.50 110 ARG A C 1
ATOM 926 O O . ARG A 1 110 ? -0.622 -6.469 -26.455 1.00 93.50 110 ARG A O 1
ATOM 933 N N . LEU A 1 111 ? -0.130 -6.531 -24.265 1.00 91.88 111 LEU A N 1
ATOM 934 C CA . LEU A 1 111 ? 1.305 -6.293 -24.426 1.00 91.88 111 LEU A CA 1
ATOM 935 C C . LEU A 1 111 ? 2.012 -7.463 -25.117 1.00 91.88 111 LEU A C 1
ATOM 937 O O . LEU A 1 111 ? 2.862 -7.231 -25.974 1.00 91.88 111 LEU A O 1
ATOM 941 N N . ALA A 1 112 ? 1.626 -8.703 -24.812 1.00 93.56 112 ALA A N 1
ATOM 942 C CA . ALA A 1 112 ? 2.168 -9.889 -25.468 1.00 93.56 112 ALA A CA 1
ATOM 943 C C . ALA A 1 112 ? 1.916 -9.860 -26.985 1.00 93.56 112 ALA A C 1
ATOM 945 O O . ALA A 1 112 ? 2.828 -10.132 -27.761 1.00 93.56 112 ALA A O 1
ATOM 946 N N . LYS A 1 113 ? 0.723 -9.433 -27.426 1.00 91.06 113 LYS A N 1
ATOM 947 C CA . LYS A 1 113 ? 0.414 -9.258 -28.859 1.00 91.06 113 LYS A CA 1
ATOM 948 C C . LYS A 1 113 ? 1.292 -8.199 -29.535 1.00 91.06 113 LYS A C 1
ATOM 950 O O . LYS A 1 113 ? 1.592 -8.314 -30.718 1.00 91.06 113 LYS A O 1
ATOM 955 N N . MET A 1 114 ? 1.705 -7.164 -28.805 1.00 91.00 114 MET A N 1
ATOM 956 C CA . MET A 1 114 ? 2.560 -6.096 -29.339 1.00 91.00 114 MET A CA 1
ATOM 957 C C . MET A 1 114 ? 4.047 -6.461 -29.362 1.00 91.00 114 MET A C 1
ATOM 959 O O . MET A 1 114 ? 4.820 -5.794 -30.052 1.00 91.00 114 MET A O 1
ATOM 963 N N . GLN A 1 115 ? 4.457 -7.493 -28.622 1.00 92.50 115 GLN A N 1
ATOM 964 C CA . GLN A 1 115 ? 5.862 -7.849 -28.443 1.00 92.50 115 GLN A CA 1
ATOM 965 C C . GLN A 1 115 ? 6.559 -8.138 -29.774 1.00 92.50 115 GLN A C 1
ATOM 967 O O . GLN A 1 115 ? 7.642 -7.612 -30.010 1.00 92.50 115 GLN A O 1
ATOM 972 N N . GLU A 1 116 ? 5.926 -8.913 -30.653 1.00 90.88 116 GLU A N 1
ATOM 973 C CA . GLU A 1 116 ? 6.503 -9.300 -31.945 1.00 90.88 116 GLU A CA 1
ATOM 974 C C . GLU A 1 116 ? 6.680 -8.096 -32.885 1.00 90.88 116 GLU A C 1
ATOM 976 O O . GLU A 1 116 ? 7.734 -7.905 -33.497 1.00 90.88 116 GLU A O 1
ATOM 981 N N . ALA A 1 117 ? 5.676 -7.216 -32.948 1.00 92.06 117 ALA A N 1
ATOM 982 C CA . ALA A 1 117 ? 5.763 -5.983 -33.723 1.00 92.06 117 ALA A CA 1
ATOM 983 C C . ALA A 1 117 ? 6.856 -5.046 -33.178 1.00 92.06 117 ALA A C 1
ATOM 985 O O . ALA A 1 117 ? 7.595 -4.437 -33.957 1.00 92.06 117 ALA A O 1
ATOM 986 N N . ALA A 1 118 ? 6.986 -4.953 -31.850 1.00 92.56 118 ALA A N 1
ATOM 987 C CA . ALA A 1 118 ? 8.009 -4.150 -31.192 1.00 92.56 118 ALA A CA 1
ATOM 988 C C . ALA A 1 118 ? 9.422 -4.702 -31.436 1.00 92.56 118 ALA A C 1
ATOM 990 O O . ALA A 1 118 ? 10.317 -3.937 -31.802 1.00 92.56 118 ALA A O 1
ATOM 991 N N . SER A 1 119 ? 9.628 -6.017 -31.301 1.00 93.75 119 SER A N 1
ATOM 992 C CA . SER A 1 119 ? 10.919 -6.652 -31.583 1.00 93.75 119 SER A CA 1
ATOM 993 C C . SER A 1 119 ? 11.303 -6.506 -33.051 1.00 93.75 119 SER A C 1
ATOM 995 O O . SER A 1 119 ? 12.421 -6.087 -33.343 1.00 93.75 119 SER A O 1
ATOM 997 N N . GLY A 1 120 ? 10.365 -6.736 -33.975 1.00 95.25 120 GLY A N 1
ATOM 998 C CA . GLY A 1 120 ? 10.612 -6.553 -35.406 1.00 95.25 120 GLY A CA 1
ATOM 999 C C . GLY A 1 120 ? 10.920 -5.097 -35.772 1.00 95.25 120 GLY A C 1
ATOM 1000 O O . GLY A 1 120 ? 11.763 -4.825 -36.625 1.00 95.25 120 GLY A O 1
ATOM 1001 N N . PHE A 1 121 ? 10.282 -4.126 -35.114 1.00 95.06 121 PHE A N 1
ATOM 1002 C CA . PHE A 1 121 ? 10.605 -2.711 -35.303 1.00 95.06 121 PHE A CA 1
ATOM 1003 C C . PHE A 1 121 ? 12.012 -2.359 -34.804 1.00 95.06 121 PHE A C 1
ATOM 1005 O O . PHE A 1 121 ? 12.760 -1.686 -35.519 1.00 95.06 121 PHE A O 1
ATOM 1012 N N . LEU A 1 122 ? 12.392 -2.840 -33.617 1.00 95.88 122 LEU A N 1
ATOM 1013 C CA . LEU A 1 122 ? 13.735 -2.643 -33.071 1.00 95.88 122 LEU A CA 1
ATOM 1014 C C . LEU A 1 122 ? 14.805 -3.273 -33.960 1.00 95.88 122 LEU A C 1
ATOM 1016 O O . LEU A 1 122 ? 15.813 -2.629 -34.249 1.00 95.88 122 LEU A O 1
ATOM 1020 N N . GLU A 1 123 ? 14.574 -4.491 -34.442 1.00 96.75 123 GLU A N 1
ATOM 1021 C CA . GLU A 1 123 ? 15.494 -5.173 -35.347 1.00 96.75 123 GLU A CA 1
ATOM 1022 C C . GLU A 1 123 ? 15.703 -4.373 -36.637 1.00 96.75 123 GLU A C 1
ATOM 1024 O O . GLU A 1 123 ? 16.846 -4.098 -37.008 1.00 96.75 123 GLU A O 1
ATOM 1029 N N . ARG A 1 124 ? 14.622 -3.880 -37.261 1.00 96.75 124 ARG A N 1
ATOM 1030 C CA . ARG A 1 124 ? 14.714 -2.999 -38.439 1.00 96.75 124 ARG A CA 1
ATOM 1031 C C . ARG A 1 124 ? 15.561 -1.754 -38.169 1.00 96.75 124 ARG A C 1
ATOM 1033 O O . ARG A 1 124 ? 16.420 -1.411 -38.979 1.00 96.75 124 ARG A O 1
ATOM 1040 N N . ILE A 1 125 ? 15.364 -1.086 -37.029 1.00 96.94 125 ILE A N 1
ATOM 1041 C CA . ILE A 1 125 ? 16.176 0.083 -36.653 1.00 96.94 125 ILE A CA 1
ATOM 1042 C C . ILE A 1 125 ? 17.650 -0.295 -36.506 1.00 96.94 125 ILE A C 1
ATOM 1044 O O . ILE A 1 125 ? 18.520 0.433 -36.989 1.00 96.94 125 ILE A O 1
ATOM 1048 N N . MET A 1 126 ? 17.941 -1.408 -35.835 1.00 96.06 126 MET A N 1
ATOM 1049 C CA . MET A 1 126 ? 19.310 -1.851 -35.582 1.00 96.06 126 MET A CA 1
ATOM 1050 C C . MET A 1 126 ? 20.031 -2.209 -36.881 1.00 96.06 126 MET A C 1
ATOM 1052 O O . MET A 1 126 ? 21.171 -1.784 -37.079 1.00 96.06 126 MET A O 1
ATOM 1056 N N . VAL A 1 127 ? 19.357 -2.913 -37.794 1.00 97.25 127 VAL A N 1
ATOM 1057 C CA . VAL A 1 127 ? 19.887 -3.233 -39.125 1.00 97.25 127 VAL A CA 1
ATOM 1058 C C . VAL A 1 127 ? 20.171 -1.954 -39.913 1.00 97.25 127 VAL A C 1
ATOM 1060 O O . VAL A 1 127 ? 21.296 -1.775 -40.379 1.00 97.25 127 VAL A O 1
ATOM 1063 N N . ASN A 1 128 ? 19.216 -1.022 -39.981 1.00 96.75 128 ASN A N 1
ATOM 1064 C CA . ASN A 1 128 ? 19.391 0.240 -40.707 1.00 96.75 128 ASN A CA 1
ATOM 1065 C C . ASN A 1 128 ? 20.536 1.085 -40.127 1.00 96.75 128 ASN A C 1
ATOM 1067 O O . ASN A 1 128 ? 21.359 1.631 -40.861 1.00 96.75 128 ASN A O 1
ATOM 1071 N N . ARG A 1 129 ? 20.635 1.169 -38.793 1.00 96.50 129 ARG A N 1
ATOM 1072 C CA . ARG A 1 129 ? 21.738 1.873 -38.120 1.00 96.50 129 ARG A CA 1
ATOM 1073 C C . ARG A 1 129 ? 23.085 1.225 -38.411 1.00 96.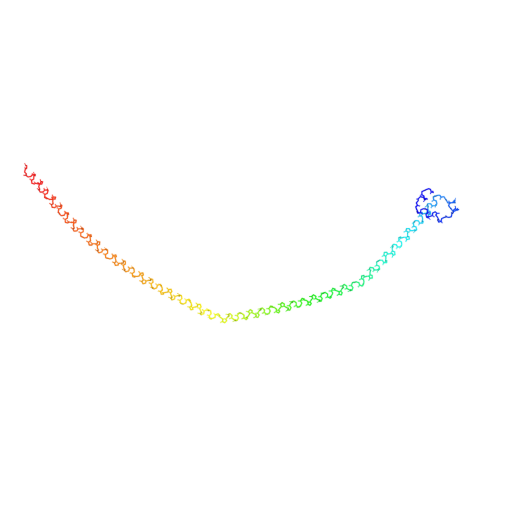50 129 ARG A C 1
ATOM 1075 O O . ARG A 1 129 ? 24.057 1.941 -38.650 1.00 96.50 129 ARG A O 1
ATOM 1082 N N 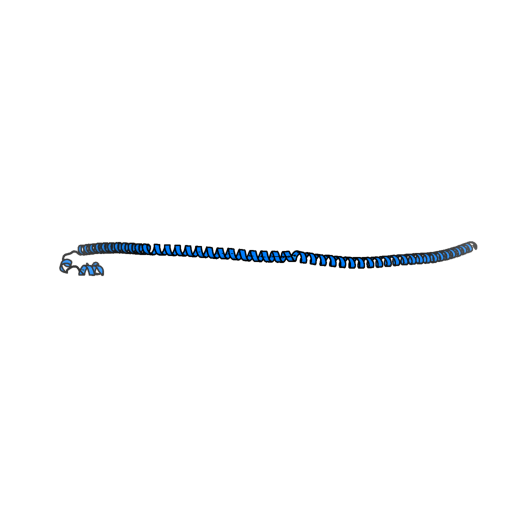. LYS A 1 130 ? 23.147 -0.109 -38.406 1.00 96.69 130 LYS A N 1
ATOM 1083 C CA . LYS A 1 130 ? 24.361 -0.856 -38.745 1.00 96.69 130 LYS A CA 1
ATOM 1084 C C . LYS A 1 130 ? 24.773 -0.598 -40.192 1.00 96.69 130 LYS A C 1
ATOM 1086 O O . LYS A 1 130 ? 25.940 -0.315 -40.428 1.00 96.69 130 LYS A O 1
ATOM 1091 N N . GLN A 1 131 ? 23.837 -0.639 -41.139 1.00 96.50 131 GLN A N 1
ATOM 1092 C CA . GLN A 1 131 ? 24.110 -0.344 -42.550 1.00 96.50 131 GLN A CA 1
ATOM 1093 C C . GLN A 1 131 ? 24.669 1.070 -42.731 1.00 96.50 131 GLN A C 1
ATOM 1095 O O . GLN A 1 131 ? 25.760 1.224 -43.275 1.00 96.50 131 GLN A O 1
ATOM 1100 N N . LEU A 1 132 ? 24.008 2.082 -42.161 1.00 97.12 132 LEU A N 1
ATOM 1101 C CA . LEU A 1 132 ? 24.478 3.469 -42.213 1.00 97.12 132 LEU A CA 1
ATOM 1102 C C . LEU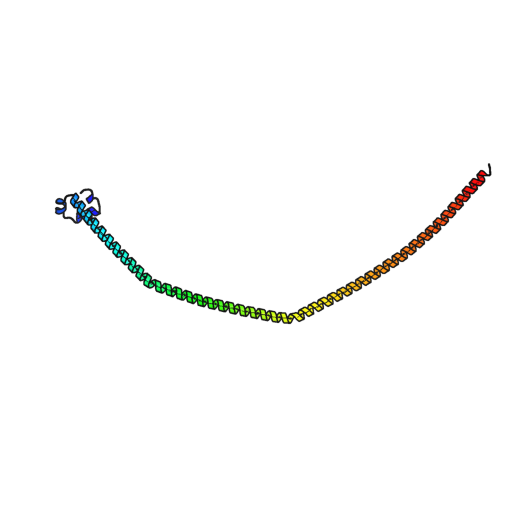 A 1 132 ? 25.884 3.632 -41.613 1.00 97.12 132 LEU A C 1
ATOM 1104 O O . LEU A 1 132 ? 26.699 4.412 -42.106 1.00 97.12 132 LEU A O 1
ATOM 1108 N N . TYR A 1 133 ? 26.173 2.921 -40.522 1.00 97.06 133 TYR A N 1
ATOM 1109 C CA . TYR A 1 133 ? 27.505 2.920 -39.927 1.00 97.06 133 TYR A CA 1
ATOM 1110 C C . TYR A 1 133 ? 28.548 2.309 -40.873 1.00 97.06 133 TYR A C 1
ATOM 1112 O O . TYR A 1 133 ? 29.600 2.912 -41.072 1.00 97.06 133 TYR A O 1
ATOM 1120 N N . MET A 1 134 ? 28.248 1.163 -41.489 1.00 97.12 134 MET A N 1
ATOM 1121 C CA . MET A 1 134 ? 29.154 0.499 -42.432 1.00 97.12 134 MET A CA 1
ATOM 1122 C C . MET A 1 134 ? 29.422 1.357 -43.675 1.00 97.12 134 MET A C 1
ATOM 1124 O O . MET A 1 134 ? 30.565 1.447 -44.111 1.00 97.12 134 MET A O 1
ATOM 1128 N N . GLU A 1 135 ? 28.413 2.049 -44.206 1.00 97.12 135 GLU A N 1
ATOM 1129 C CA . GLU A 1 135 ? 28.586 2.994 -45.319 1.00 97.12 135 GLU A CA 1
ATOM 1130 C C . GLU A 1 135 ? 29.515 4.154 -44.943 1.00 97.12 135 GLU A C 1
ATOM 1132 O O . GLU A 1 135 ? 30.436 4.501 -45.689 1.00 97.12 135 GLU A O 1
ATOM 1137 N N . LYS A 1 136 ? 29.320 4.738 -43.753 1.00 97.50 136 LYS A N 1
ATOM 1138 C CA . LYS A 1 136 ? 30.199 5.795 -43.234 1.00 97.50 136 LYS A CA 1
ATOM 1139 C C . LYS A 1 136 ? 31.625 5.295 -43.024 1.00 97.50 136 LYS A C 1
ATOM 1141 O O . LYS A 1 136 ? 32.566 6.028 -43.329 1.00 97.50 136 LYS A O 1
ATOM 1146 N N . LEU A 1 137 ? 31.783 4.070 -42.522 1.00 97.44 137 LEU A N 1
ATOM 1147 C CA . LEU A 1 137 ? 33.083 3.441 -42.319 1.00 97.44 137 LEU A CA 1
ATOM 1148 C C . LEU A 1 137 ? 33.805 3.237 -43.655 1.00 97.44 137 LEU A C 1
ATOM 1150 O O . LEU A 1 137 ? 34.931 3.702 -43.804 1.00 97.44 137 LEU A O 1
ATOM 1154 N N . ALA A 1 138 ? 33.131 2.663 -44.653 1.00 97.31 138 ALA A N 1
ATOM 1155 C CA . ALA A 1 138 ? 33.690 2.470 -45.989 1.00 97.31 138 ALA A CA 1
ATOM 1156 C C . ALA A 1 138 ? 34.096 3.806 -46.640 1.00 97.31 138 ALA A C 1
ATOM 1158 O O . ALA A 1 138 ? 35.186 3.938 -47.200 1.00 97.31 138 ALA A O 1
ATOM 1159 N N . GLY A 1 139 ? 33.257 4.841 -46.510 1.00 96.94 139 GLY A N 1
ATOM 1160 C CA . GLY A 1 139 ? 33.581 6.186 -46.991 1.00 96.94 139 GLY A CA 1
ATOM 1161 C C . GLY A 1 139 ? 34.794 6.805 -46.286 1.00 96.94 139 GLY A C 1
ATOM 1162 O O . GLY A 1 139 ? 35.583 7.518 -46.912 1.00 96.94 139 GLY A O 1
ATOM 1163 N N . TYR A 1 140 ? 34.973 6.533 -44.993 1.00 97.06 140 TYR A N 1
ATOM 1164 C CA . TYR A 1 140 ? 36.144 6.968 -44.235 1.00 97.06 140 TYR A CA 1
ATOM 1165 C C . TYR A 1 140 ? 37.416 6.222 -44.660 1.00 97.06 140 TYR A C 1
ATOM 1167 O O . TYR A 1 140 ? 38.442 6.859 -44.904 1.00 97.06 140 TYR A O 1
ATOM 1175 N N . GLU A 1 141 ? 37.348 4.900 -44.812 1.00 96.81 141 GLU A N 1
ATOM 1176 C CA . GLU A 1 141 ? 38.469 4.068 -45.262 1.00 96.81 141 GLU A CA 1
ATOM 1177 C C . GLU A 1 141 ? 38.942 4.459 -46.667 1.00 96.81 141 GLU A C 1
ATOM 1179 O O . GLU A 1 141 ? 40.143 4.616 -46.893 1.00 96.81 141 GLU A O 1
ATOM 1184 N N . ALA A 1 142 ? 38.013 4.735 -47.587 1.00 96.94 142 ALA A N 1
ATOM 1185 C CA . ALA A 1 142 ? 38.341 5.226 -48.923 1.00 96.94 142 ALA A CA 1
ATOM 1186 C C . ALA A 1 142 ? 39.100 6.565 -48.879 1.00 96.94 142 ALA A C 1
ATOM 1188 O O . ALA A 1 142 ? 40.119 6.732 -49.555 1.00 96.94 142 ALA A O 1
ATOM 1189 N N . LYS A 1 143 ? 38.653 7.517 -48.047 1.00 96.44 143 LYS A N 1
ATOM 1190 C CA . LYS A 1 143 ? 39.359 8.796 -47.845 1.00 96.44 143 LYS A CA 1
ATOM 1191 C C . LYS A 1 143 ? 40.741 8.585 -47.232 1.00 96.44 143 LYS A C 1
ATOM 1193 O O . LYS A 1 143 ? 41.702 9.234 -47.645 1.00 96.44 143 LYS A O 1
ATOM 1198 N N . LEU A 1 144 ? 40.853 7.676 -46.266 1.00 96.69 144 LEU A N 1
ATOM 1199 C CA . LEU A 1 144 ? 42.120 7.345 -45.624 1.00 96.69 144 LEU A CA 1
ATOM 1200 C C . LEU A 1 144 ? 43.129 6.800 -46.642 1.00 96.69 144 LEU A C 1
ATOM 1202 O O . LEU A 1 144 ? 44.287 7.219 -46.631 1.00 96.69 144 LEU A O 1
ATOM 1206 N N . GLU A 1 145 ? 42.694 5.914 -47.537 1.00 96.31 145 GLU A N 1
ATOM 1207 C CA . GLU A 1 145 ? 43.554 5.318 -48.561 1.00 96.31 145 GLU A CA 1
ATOM 1208 C C . GLU A 1 145 ? 43.978 6.338 -49.629 1.00 96.31 145 GLU A C 1
ATOM 1210 O O . GLU A 1 145 ? 45.151 6.416 -50.011 1.00 96.31 145 GLU A O 1
ATOM 1215 N N . GLN A 1 146 ? 43.066 7.219 -50.046 1.00 96.12 146 GLN A N 1
ATOM 1216 C CA . GLN A 1 146 ? 43.401 8.349 -50.917 1.00 96.12 146 GLN A CA 1
ATOM 1217 C C . GLN A 1 146 ? 44.448 9.275 -50.279 1.00 96.12 146 GLN A C 1
ATOM 1219 O O . GLN A 1 146 ? 45.418 9.667 -50.925 1.00 96.12 146 GLN A O 1
ATOM 1224 N N . GLU A 1 147 ? 44.315 9.605 -48.996 1.00 96.44 147 GLU A N 1
ATOM 1225 C CA . GLU A 1 147 ? 45.298 10.447 -48.308 1.00 96.44 147 GLU A CA 1
ATOM 1226 C C . GLU A 1 147 ? 46.632 9.727 -48.058 1.00 96.44 147 GLU A C 1
ATOM 1228 O O . GLU A 1 147 ? 47.700 10.348 -48.097 1.00 96.44 147 GLU A O 1
ATOM 1233 N N . ARG A 1 148 ? 46.611 8.410 -47.824 1.00 96.38 148 ARG A N 1
ATOM 1234 C CA . ARG A 1 148 ? 47.828 7.587 -47.725 1.00 96.38 148 ARG A CA 1
ATOM 1235 C C . ARG A 1 148 ? 48.583 7.561 -49.049 1.00 96.38 148 ARG A C 1
ATOM 1237 O O . ARG A 1 148 ? 49.777 7.866 -49.064 1.00 96.38 148 ARG A O 1
ATOM 1244 N N . SER A 1 149 ? 47.897 7.269 -50.152 1.00 95.44 149 SER A N 1
ATOM 1245 C CA . SER A 1 149 ? 48.490 7.227 -51.494 1.00 95.44 149 SER A CA 1
ATOM 1246 C C . SER A 1 149 ? 49.058 8.587 -51.918 1.00 95.44 149 SER A C 1
ATOM 1248 O O . SER A 1 149 ? 50.214 8.651 -52.349 1.00 95.44 149 SER A O 1
ATOM 1250 N N . LYS A 1 150 ? 48.332 9.694 -51.687 1.00 96.56 150 LYS A N 1
ATOM 1251 C CA . LYS A 1 150 ? 48.843 11.062 -51.908 1.00 96.56 150 LYS A CA 1
ATOM 1252 C C . LYS A 1 150 ? 50.123 11.330 -51.119 1.00 96.56 150 LYS A C 1
ATOM 1254 O O . LYS A 1 150 ? 51.117 11.781 -51.691 1.00 96.56 150 LYS A O 1
ATOM 1259 N N . ARG A 1 151 ? 50.139 11.022 -49.816 1.00 96.12 151 ARG A N 1
ATOM 1260 C CA . ARG A 1 151 ? 51.322 11.231 -48.963 1.00 96.12 151 ARG A CA 1
ATOM 1261 C C . ARG A 1 151 ? 52.509 10.371 -49.392 1.00 96.12 151 ARG A C 1
ATOM 1263 O O . ARG A 1 151 ? 53.642 10.853 -49.390 1.00 96.12 151 ARG A O 1
ATOM 1270 N N . LEU A 1 152 ? 52.278 9.121 -49.791 1.00 96.12 152 LEU A N 1
ATOM 1271 C CA . LEU A 1 152 ? 53.325 8.246 -50.327 1.00 96.12 152 LEU A CA 1
ATOM 1272 C C . LEU A 1 152 ? 53.904 8.790 -51.639 1.00 96.12 152 LEU A C 1
ATOM 1274 O O . LEU A 1 152 ? 55.127 8.820 -51.799 1.00 96.12 152 LEU A O 1
ATOM 1278 N N . LEU A 1 153 ? 53.056 9.284 -52.545 1.00 96.06 153 LEU A N 1
ATOM 1279 C CA . LEU A 1 153 ? 53.492 9.897 -53.798 1.00 96.06 153 LEU A CA 1
ATOM 1280 C C . LEU A 1 153 ? 54.313 11.168 -53.545 1.00 96.06 153 LEU A C 1
ATOM 1282 O O . LEU A 1 153 ? 55.414 11.301 -54.082 1.00 96.06 153 LEU A O 1
ATOM 1286 N N . GLN A 1 154 ? 53.836 12.058 -52.671 1.00 96.06 154 GLN A N 1
ATOM 1287 C CA . GLN A 1 154 ? 54.569 13.261 -52.264 1.00 96.06 154 GLN A CA 1
ATOM 1288 C C . GLN A 1 154 ? 55.939 12.916 -51.667 1.00 96.06 154 GLN A C 1
ATOM 1290 O O . GLN A 1 154 ? 56.942 13.526 -52.036 1.00 96.06 154 GLN A O 1
ATOM 1295 N N . ARG A 1 155 ? 56.018 11.895 -50.800 1.00 96.31 155 ARG A N 1
ATOM 1296 C CA . ARG A 1 155 ? 57.295 11.394 -50.260 1.00 96.31 155 ARG A CA 1
ATOM 1297 C C . ARG A 1 155 ? 58.213 10.868 -51.364 1.00 96.31 155 ARG A C 1
ATOM 1299 O O . ARG A 1 155 ? 59.408 11.156 -51.343 1.00 96.31 155 ARG A O 1
ATOM 1306 N N . LYS A 1 156 ? 57.682 10.124 -52.341 1.00 96.38 156 LYS A N 1
ATOM 1307 C CA . LYS A 1 156 ? 58.456 9.603 -53.482 1.00 96.38 156 LYS A CA 1
ATOM 1308 C C . LYS A 1 156 ? 59.028 10.734 -54.339 1.00 96.38 156 LYS A C 1
ATOM 1310 O O . LYS A 1 156 ? 60.198 10.665 -54.713 1.00 96.38 156 LYS A O 1
ATOM 1315 N N . ILE A 1 157 ? 58.231 11.765 -54.624 1.00 95.75 157 ILE A N 1
ATOM 1316 C CA . ILE A 1 157 ? 58.661 12.953 -55.377 1.00 95.75 157 ILE A CA 1
ATOM 1317 C C . ILE A 1 157 ? 59.734 13.712 -54.592 1.00 95.75 157 ILE A C 1
ATOM 1319 O O . ILE A 1 157 ? 60.810 13.959 -55.132 1.00 95.75 157 ILE A O 1
ATOM 1323 N N . ARG A 1 158 ? 59.497 13.988 -53.303 1.00 95.38 158 ARG A N 1
ATOM 1324 C CA . ARG A 1 158 ? 60.455 14.685 -52.433 1.00 95.38 158 ARG A CA 1
ATOM 1325 C C . ARG A 1 158 ? 61.811 13.977 -52.397 1.00 95.38 158 ARG A C 1
ATOM 1327 O O . ARG A 1 158 ? 62.819 14.600 -52.696 1.00 95.38 158 ARG A O 1
ATOM 1334 N N . ARG A 1 159 ? 61.828 12.656 -52.187 1.00 95.56 159 ARG A N 1
ATOM 1335 C CA . ARG A 1 159 ? 63.060 11.844 -52.214 1.00 95.56 159 ARG A CA 1
ATOM 1336 C C . ARG A 1 159 ? 63.774 11.848 -53.569 1.00 95.56 159 ARG A C 1
ATOM 1338 O O . ARG A 1 159 ? 64.979 11.621 -53.624 1.00 95.56 159 ARG A O 1
ATOM 1345 N N . LYS A 1 160 ? 63.057 11.999 -54.690 1.00 95.31 160 LYS A N 1
ATOM 1346 C CA . LYS A 1 160 ? 63.687 12.137 -56.016 1.00 95.31 160 LYS A CA 1
ATOM 1347 C C . LYS A 1 160 ? 64.349 13.507 -56.163 1.00 95.31 160 LYS A C 1
ATOM 1349 O O . LYS A 1 160 ? 65.485 13.564 -56.616 1.00 95.31 160 LYS A O 1
ATOM 1354 N N . ILE A 1 161 ? 63.656 14.572 -55.756 1.00 95.19 161 ILE A N 1
ATOM 1355 C CA . ILE A 1 161 ? 64.178 15.945 -55.788 1.00 95.19 161 ILE A CA 1
ATOM 1356 C C . ILE A 1 161 ? 65.395 16.073 -54.866 1.00 95.19 161 ILE A C 1
ATOM 1358 O O . ILE A 1 161 ? 66.430 16.553 -55.306 1.00 95.19 161 ILE A O 1
ATOM 1362 N N . GLU A 1 162 ? 65.309 15.576 -53.629 1.00 94.38 162 GLU A N 1
ATOM 1363 C CA . GLU A 1 162 ? 66.420 15.582 -52.666 1.00 94.38 162 GLU A CA 1
ATOM 1364 C C . GLU A 1 162 ? 67.652 14.864 -53.220 1.00 94.38 162 GLU A C 1
ATOM 1366 O O . GLU A 1 162 ? 68.736 15.439 -53.214 1.00 94.38 162 GLU A O 1
ATOM 1371 N N . ARG A 1 163 ? 67.489 13.657 -53.784 1.00 94.50 163 ARG A N 1
ATOM 1372 C CA . ARG A 1 163 ? 68.597 12.929 -54.426 1.00 94.50 163 ARG A CA 1
ATOM 1373 C C . ARG A 1 163 ? 69.204 13.698 -55.597 1.00 94.50 163 ARG A C 1
ATOM 1375 O O . ARG A 1 163 ? 70.422 13.709 -55.736 1.00 94.50 163 ARG A O 1
ATOM 1382 N N . ARG A 1 164 ? 68.378 14.346 -56.427 1.00 93.62 164 ARG A N 1
ATOM 1383 C CA . ARG A 1 164 ? 68.856 15.159 -57.555 1.00 93.62 164 ARG A CA 1
ATOM 1384 C C . ARG A 1 164 ? 69.655 16.368 -57.071 1.00 93.62 164 ARG A C 1
ATOM 1386 O O . ARG A 1 164 ? 70.769 16.567 -57.530 1.00 93.62 164 ARG A O 1
ATOM 1393 N N . LEU A 1 165 ? 69.130 17.108 -56.095 1.00 93.88 165 LEU A N 1
ATOM 1394 C CA . LEU A 1 165 ? 69.813 18.254 -55.490 1.00 93.88 165 LEU A CA 1
ATOM 1395 C C . LEU A 1 165 ? 71.115 17.846 -54.792 1.00 93.88 165 LEU A C 1
ATOM 1397 O O . LEU A 1 165 ? 72.087 18.590 -54.832 1.00 93.88 165 LEU A O 1
ATOM 1401 N N . GLN A 1 166 ? 71.144 16.689 -54.126 1.00 93.38 166 GLN A N 1
ATOM 1402 C CA . GLN A 1 166 ? 72.369 16.151 -53.527 1.00 93.38 166 GLN A CA 1
ATOM 1403 C C . GLN A 1 166 ? 73.408 15.806 -54.596 1.00 93.38 166 GLN A C 1
ATOM 1405 O O . GLN A 1 166 ? 74.577 16.134 -54.425 1.00 93.38 166 GLN A O 1
ATOM 1410 N N . TRP A 1 167 ? 72.987 15.193 -55.705 1.00 91.88 167 TRP A N 1
ATOM 1411 C CA . TRP A 1 167 ? 73.872 14.894 -56.828 1.00 91.88 167 TRP A CA 1
ATOM 1412 C C . TRP A 1 167 ? 74.406 16.168 -57.495 1.00 91.88 167 TRP A C 1
ATOM 1414 O O . TRP A 1 167 ? 75.607 16.279 -57.708 1.00 91.88 167 TRP A O 1
ATOM 1424 N N . GLU A 1 168 ? 73.555 17.165 -57.749 1.00 90.00 168 GLU A N 1
ATOM 1425 C CA . GLU A 1 168 ? 73.969 18.461 -58.306 1.00 90.00 168 GLU A CA 1
ATOM 1426 C C . GLU A 1 168 ? 74.963 19.183 -57.381 1.00 90.00 168 GLU A C 1
ATOM 1428 O O . GLU A 1 168 ? 76.005 19.640 -57.847 1.00 90.00 168 GLU A O 1
ATOM 1433 N N . ARG A 1 169 ? 74.707 19.209 -56.062 1.00 91.38 169 ARG A N 1
ATOM 1434 C CA . ARG A 1 169 ? 75.664 19.734 -55.070 1.00 91.38 169 ARG A CA 1
ATOM 1435 C C . ARG A 1 169 ? 76.991 18.984 -55.101 1.00 91.38 169 ARG A C 1
ATOM 1437 O O . ARG A 1 169 ? 78.033 19.624 -55.114 1.00 91.38 169 ARG A O 1
ATOM 1444 N N . TYR A 1 170 ? 76.955 17.652 -55.153 1.00 91.50 170 TYR A N 1
ATOM 1445 C CA . TYR A 1 170 ? 78.159 16.824 -55.236 1.00 91.50 170 TYR A CA 1
ATOM 1446 C C . TYR A 1 170 ? 78.980 17.126 -56.498 1.00 91.50 170 TYR A C 1
ATOM 1448 O O . TYR A 1 170 ? 80.202 17.228 -56.424 1.00 91.50 170 TYR A O 1
ATOM 1456 N N . ILE A 1 171 ? 78.324 17.308 -57.649 1.00 92.25 171 ILE A N 1
ATOM 1457 C CA . ILE A 1 171 ? 78.988 17.674 -58.907 1.00 92.25 171 ILE A CA 1
ATOM 1458 C C . ILE A 1 171 ? 79.648 19.054 -58.804 1.00 92.25 171 ILE A C 1
ATOM 1460 O O . ILE A 1 171 ? 80.814 19.189 -59.177 1.00 92.25 171 ILE A O 1
ATOM 1464 N N . ILE A 1 172 ? 78.939 20.057 -58.275 1.00 89.19 172 ILE A N 1
ATOM 1465 C CA . ILE A 1 172 ? 79.478 21.414 -58.082 1.00 89.19 172 ILE A CA 1
ATOM 1466 C C . ILE A 1 172 ? 80.673 21.383 -57.121 1.00 89.19 172 ILE A C 1
ATOM 1468 O O . ILE A 1 172 ? 81.749 21.849 -57.486 1.00 89.19 172 ILE A O 1
ATOM 1472 N N . GLU A 1 173 ? 80.530 20.756 -55.951 1.00 88.44 173 GLU A N 1
ATOM 1473 C CA . GLU A 1 173 ? 81.594 20.655 -54.944 1.00 88.44 173 GLU A CA 1
ATOM 1474 C C . GLU A 1 173 ? 82.806 19.868 -55.474 1.00 88.44 173 GLU A C 1
ATOM 1476 O O . GLU A 1 173 ? 83.952 20.220 -55.206 1.00 88.44 173 GLU A O 1
ATOM 1481 N N . SER A 1 174 ? 82.589 18.816 -56.273 1.00 84.38 174 SER A N 1
ATOM 1482 C CA . SER A 1 174 ? 83.673 18.074 -56.928 1.00 84.38 174 SER A CA 1
ATOM 1483 C C . SER A 1 174 ? 84.408 18.931 -57.963 1.00 84.38 174 SER A C 1
ATOM 1485 O O . SER A 1 174 ? 85.638 18.895 -58.023 1.00 84.38 174 SER A O 1
ATOM 1487 N N . ALA A 1 175 ? 83.687 19.732 -58.753 1.00 86.25 175 ALA A N 1
ATOM 1488 C CA . ALA A 1 175 ? 84.286 20.657 -59.711 1.00 86.25 175 ALA A CA 1
ATOM 1489 C C . ALA A 1 175 ? 85.042 21.810 -59.022 1.00 86.25 175 ALA A C 1
ATOM 1491 O O . ALA A 1 175 ? 86.086 22.231 -59.516 1.00 86.25 175 ALA A O 1
ATOM 1492 N N . GLU A 1 176 ? 84.547 22.313 -57.890 1.00 84.12 176 GLU A N 1
ATOM 1493 C CA . GLU A 1 176 ? 85.243 23.300 -57.053 1.00 84.12 176 GLU A CA 1
ATOM 1494 C C . GLU A 1 176 ? 86.503 22.711 -56.413 1.00 84.12 176 GLU A C 1
ATOM 1496 O O . GLU A 1 176 ? 87.563 23.327 -56.488 1.00 84.12 176 GLU A O 1
ATOM 1501 N N . LYS A 1 177 ? 86.434 21.488 -55.867 1.00 83.81 177 LYS A N 1
ATOM 1502 C CA . LYS A 1 177 ? 87.608 20.776 -55.336 1.00 83.81 177 LYS A CA 1
ATOM 1503 C C . LYS A 1 177 ? 88.680 20.573 -56.402 1.00 83.81 177 LYS A C 1
ATOM 1505 O O . LYS A 1 177 ? 89.842 20.843 -56.124 1.00 83.81 177 LYS A O 1
ATOM 1510 N N . LYS A 1 178 ? 88.300 20.167 -57.620 1.00 82.19 178 LYS A N 1
ATOM 1511 C CA . LYS A 1 178 ? 89.237 20.042 -58.749 1.00 82.19 178 LYS A CA 1
ATOM 1512 C C . LYS A 1 178 ? 89.892 21.377 -59.103 1.00 82.19 178 LYS A C 1
ATOM 1514 O O . LYS A 1 178 ? 91.108 21.424 -59.236 1.00 82.19 178 LYS A O 1
ATOM 1519 N N . ARG A 1 179 ? 89.116 22.466 -59.184 1.00 80.88 179 ARG A N 1
ATOM 1520 C CA . ARG A 1 179 ? 89.654 23.816 -59.434 1.00 80.88 179 ARG A CA 1
ATOM 1521 C C . ARG A 1 179 ? 90.620 24.271 -58.335 1.00 80.88 179 ARG A C 1
ATOM 1523 O O . ARG A 1 179 ? 91.708 24.737 -58.646 1.00 80.88 179 ARG A O 1
ATOM 1530 N N . ALA A 1 180 ? 90.271 24.071 -57.066 1.00 80.75 180 ALA A N 1
ATOM 1531 C CA . ALA A 1 180 ? 91.140 24.405 -55.939 1.00 80.75 180 ALA A CA 1
ATOM 1532 C C . ALA A 1 180 ? 92.416 23.539 -55.892 1.00 80.75 180 ALA A C 1
ATOM 1534 O O . ALA A 1 180 ? 93.477 24.013 -55.491 1.00 80.75 180 ALA A O 1
ATOM 1535 N N . GLU A 1 181 ? 92.340 22.269 -56.298 1.00 78.44 181 GLU A N 1
ATOM 1536 C CA . GLU A 1 181 ? 93.499 21.375 -56.391 1.00 78.44 181 GLU A CA 1
ATOM 1537 C C . GLU A 1 181 ? 94.427 21.764 -57.555 1.00 78.44 181 GLU A C 1
ATOM 1539 O O . GLU A 1 181 ? 95.647 21.754 -57.397 1.00 78.44 181 GLU A O 1
ATOM 1544 N N . GLU A 1 182 ? 93.869 22.171 -58.699 1.00 78.25 182 GLU A N 1
ATOM 1545 C CA . GLU A 1 182 ? 94.625 22.736 -59.825 1.00 78.25 182 GLU A CA 1
ATOM 1546 C C . GLU A 1 182 ? 95.312 24.057 -59.451 1.00 78.25 182 GLU A C 1
ATOM 1548 O O . GLU A 1 182 ? 96.493 24.232 -59.750 1.00 78.25 182 GLU A O 1
ATOM 1553 N N . GLU A 1 183 ? 94.628 24.964 -58.747 1.00 75.62 183 GLU A N 1
ATOM 1554 C CA . GLU A 1 183 ? 95.240 26.194 -58.227 1.00 75.62 183 GLU A CA 1
ATOM 1555 C C . GLU A 1 183 ? 96.347 25.901 -57.208 1.00 75.62 183 GLU A C 1
ATOM 1557 O O . GLU A 1 183 ? 97.424 26.494 -57.284 1.00 75.62 183 GLU A O 1
ATOM 1562 N N . ARG A 1 184 ? 96.146 24.937 -56.299 1.00 74.69 184 ARG A N 1
ATOM 1563 C CA . ARG A 1 184 ? 97.197 24.490 -55.371 1.00 74.69 184 ARG A CA 1
ATOM 1564 C C . ARG A 1 184 ? 98.415 23.938 -56.106 1.00 74.69 184 ARG A C 1
ATOM 1566 O O . ARG A 1 184 ? 99.530 24.310 -55.754 1.00 74.69 184 ARG A O 1
ATOM 1573 N N . LYS A 1 185 ? 98.218 23.116 -57.142 1.00 75.56 185 LYS A N 1
ATOM 1574 C CA . LYS A 1 185 ? 99.315 22.595 -57.974 1.00 75.56 185 LYS A CA 1
ATOM 1575 C C . LYS A 1 185 ? 100.053 23.706 -58.716 1.00 75.56 185 LYS A C 1
ATOM 1577 O O . LYS A 1 185 ? 101.277 23.679 -58.745 1.00 75.56 185 LYS A O 1
ATOM 1582 N N . ARG A 1 186 ? 99.350 24.713 -59.248 1.00 73.19 186 ARG A N 1
ATOM 1583 C CA . ARG A 1 186 ? 99.987 25.890 -59.872 1.00 73.19 186 ARG A CA 1
ATOM 1584 C C . ARG A 1 186 ? 100.831 26.683 -58.874 1.00 73.19 186 ARG A C 1
ATOM 1586 O O . ARG A 1 186 ? 101.979 26.990 -59.171 1.00 73.19 186 ARG A O 1
ATOM 1593 N N . MET A 1 187 ? 100.307 26.942 -57.676 1.00 69.31 187 MET A N 1
ATOM 1594 C CA . MET A 1 187 ? 101.045 27.623 -56.600 1.00 69.31 187 MET A CA 1
ATOM 1595 C C . MET A 1 187 ? 102.263 26.808 -56.123 1.00 69.31 187 MET A C 1
ATOM 1597 O O . MET A 1 187 ? 103.291 27.371 -55.749 1.00 69.31 187 MET A O 1
ATOM 1601 N N . GLU A 1 188 ? 102.176 25.476 -56.129 1.00 69.19 188 GLU A N 1
ATOM 1602 C CA . GLU A 1 188 ? 103.278 24.577 -55.773 1.00 69.19 188 GLU A CA 1
ATOM 1603 C C . GLU A 1 188 ? 104.337 24.479 -56.891 1.00 69.19 188 GLU A C 1
ATOM 1605 O O . GLU A 1 188 ? 105.534 24.441 -56.602 1.00 69.19 188 GLU A O 1
ATOM 1610 N N . GLU A 1 189 ? 103.926 24.527 -58.164 1.00 65.88 189 GLU A N 1
ATOM 1611 C CA . GLU A 1 189 ? 104.822 24.662 -59.321 1.00 65.88 189 GLU A CA 1
ATOM 1612 C C . GLU A 1 189 ? 105.531 26.021 -59.354 1.00 65.88 189 GLU A C 1
ATOM 1614 O O . GLU A 1 189 ? 106.737 26.060 -59.595 1.00 65.88 189 GLU A O 1
ATOM 1619 N N . GLU A 1 190 ? 104.841 27.124 -59.053 1.00 61.69 190 GLU A N 1
ATOM 1620 C CA . GLU A 1 190 ? 105.469 28.443 -58.896 1.00 61.69 190 GLU A CA 1
ATOM 1621 C C . GLU A 1 190 ? 106.453 28.462 -57.719 1.00 61.69 190 GLU A C 1
ATOM 1623 O O . GLU A 1 190 ? 107.574 28.953 -57.866 1.00 61.69 190 GLU A O 1
ATOM 1628 N N . ARG A 1 191 ? 106.114 27.836 -56.580 1.00 59.22 191 ARG A N 1
ATOM 1629 C CA . ARG A 1 191 ? 107.068 27.648 -55.472 1.00 59.22 191 ARG A CA 1
ATOM 1630 C C . ARG A 1 191 ? 108.270 26.788 -55.870 1.00 59.22 191 ARG A C 1
ATOM 1632 O O . ARG A 1 191 ? 109.377 27.087 -55.431 1.00 59.22 191 ARG A O 1
ATOM 1639 N N . ARG A 1 192 ? 108.096 25.749 -56.698 1.00 58.09 192 ARG A N 1
ATOM 1640 C CA . ARG A 1 192 ? 109.208 24.935 -57.234 1.00 58.09 192 ARG A CA 1
ATOM 1641 C C . ARG A 1 192 ? 110.080 25.711 -58.220 1.00 58.09 192 ARG A C 1
ATOM 1643 O O . ARG A 1 192 ? 111.294 25.550 -58.172 1.00 58.09 192 ARG A O 1
ATOM 1650 N N . ARG A 1 193 ? 109.499 26.564 -59.069 1.00 57.53 193 ARG A N 1
ATOM 1651 C CA . ARG A 1 193 ? 110.258 27.426 -59.994 1.00 57.53 193 ARG A CA 1
ATOM 1652 C C . ARG A 1 193 ? 111.043 28.506 -59.245 1.00 57.53 193 ARG A C 1
ATOM 1654 O O . ARG A 1 193 ? 112.220 28.677 -59.528 1.00 57.53 193 ARG A O 1
ATOM 1661 N N . GLY A 1 194 ? 110.473 29.109 -58.199 1.00 57.19 194 GLY A N 1
ATOM 1662 C CA . GLY A 1 194 ? 111.194 30.052 -57.329 1.00 57.19 194 GLY A CA 1
ATOM 1663 C C . GLY A 1 194 ? 112.298 29.425 -56.457 1.00 57.19 194 GLY A C 1
ATOM 1664 O O . GLY A 1 194 ? 113.194 30.129 -56.004 1.00 57.19 194 GLY A O 1
ATOM 1665 N N . LEU A 1 195 ? 112.265 28.107 -56.228 1.00 53.00 195 LEU A N 1
ATOM 1666 C CA . LEU A 1 195 ? 113.344 27.342 -55.577 1.00 53.00 195 LEU A CA 1
ATOM 1667 C C . LEU A 1 195 ? 114.420 26.850 -56.562 1.00 53.00 195 LEU A C 1
ATOM 1669 O O . LEU A 1 195 ? 115.468 26.399 -56.116 1.00 53.00 195 LEU A O 1
ATOM 1673 N N . SER A 1 196 ? 114.168 26.932 -57.873 1.00 47.59 196 SER A N 1
ATOM 1674 C CA . SER A 1 196 ? 115.114 26.577 -58.942 1.00 47.59 196 SER A CA 1
ATOM 1675 C C . SER A 1 196 ? 115.900 27.784 -59.480 1.00 47.59 196 SER A C 1
ATOM 1677 O O . SER A 1 196 ? 116.784 27.596 -60.311 1.00 47.59 196 SER A O 1
ATOM 1679 N N . GLU A 1 197 ? 115.583 29.003 -59.028 1.00 48.81 197 GLU A N 1
ATOM 1680 C CA . GLU A 1 197 ? 116.281 30.259 -59.363 1.00 48.81 197 GLU A CA 1
ATOM 1681 C C . GLU A 1 197 ? 117.083 30.835 -58.168 1.00 48.81 197 GLU A C 1
ATOM 1683 O O . GLU A 1 197 ? 117.282 32.044 -58.050 1.00 48.81 197 GLU A O 1
ATOM 1688 N N . LYS A 1 198 ? 117.578 29.967 -57.279 1.00 40.72 198 LYS A N 1
ATOM 1689 C CA . LYS A 1 198 ? 118.620 30.263 -56.279 1.00 40.72 198 LYS A CA 1
ATOM 1690 C C . LYS A 1 198 ? 119.731 29.232 -56.377 1.00 40.72 198 LYS A C 1
ATOM 1692 O O . LYS A 1 198 ? 120.885 29.625 -56.105 1.00 40.72 198 LYS A O 1
#

Organism: NCBI:txid54128